Protein AF-0000000074359194 (afdb_homodimer)

Foldseek 3Di:
DLDADLDDDDDDPVVPDDCPVPPCPDPPPPPDFDKDKDKDKDWDPDDPDPFKTKIKMKIFIGGPVRHTPDIDIDIDMCGNVNVVLVVVVVVVVVVVVVCVVVVHDDDDDDDDDDVNVVVVSRVDRDD/DPDADLDDDDDDPPVVDDCPVPPCPDPSPPPDFDKDKDKDKDWDPDDPDPFKTKIKMKIFIGGPVRHTPDIDIDIDMCGNVNVVLVVVVVVVVVVVVVCVVVVHDDDDDDDDDDVNVVVVVRVDRDD

Structure (mmCIF, N/CA/C/O backbone):
data_AF-0000000074359194-model_v1
#
loop_
_entity.id
_entity.type
_entity.pdbx_description
1 polymer 'IBR domain-containing protein'
#
loop_
_atom_site.group_PDB
_atom_site.id
_atom_site.type_symbol
_atom_site.label_atom_id
_atom_site.label_alt_id
_atom_site.label_comp_id
_atom_site.label_asym_id
_atom_site.label_entity_id
_atom_site.label_seq_id
_atom_site.pdbx_PDB_ins_code
_atom_site.Cartn_x
_atom_site.Cartn_y
_atom_site.Cartn_z
_atom_site.occupancy
_atom_site.B_iso_or_equiv
_atom_site.auth_seq_id
_atom_site.auth_comp_id
_atom_site.auth_asym_id
_atom_site.auth_atom_id
_atom_site.pdbx_PDB_model_num
ATOM 1 N N . MET A 1 1 ? 12.188 5.156 16.875 1 32.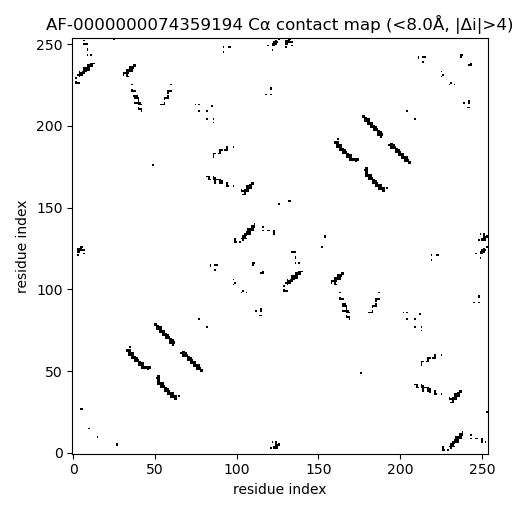59 1 MET A N 1
ATOM 2 C CA . MET A 1 1 ? 11.695 6.496 16.562 1 32.59 1 MET A CA 1
ATOM 3 C C . MET A 1 1 ? 11.18 6.566 15.133 1 32.59 1 MET A C 1
ATOM 5 O O . MET A 1 1 ? 11.938 6.387 14.18 1 32.59 1 MET A O 1
ATOM 9 N N . GLY A 1 2 ? 10.102 5.992 14.789 1 42.75 2 GLY A N 1
ATOM 10 C CA . GLY A 1 2 ? 9.508 5.805 13.477 1 42.75 2 GLY A CA 1
ATOM 11 C C . GLY A 1 2 ? 9.367 7.094 12.695 1 42.75 2 GLY A C 1
ATOM 12 O O . GLY A 1 2 ? 8.703 8.031 13.148 1 42.75 2 GLY A O 1
ATOM 13 N N . ILE A 1 3 ? 10.469 7.621 12.172 1 49.81 3 ILE A N 1
ATOM 14 C CA . ILE A 1 3 ? 10.609 8.898 11.484 1 49.81 3 ILE A CA 1
ATOM 15 C C . ILE A 1 3 ? 9.445 9.094 10.508 1 49.81 3 ILE A C 1
ATOM 17 O O . ILE A 1 3 ? 9.18 8.234 9.672 1 49.81 3 ILE A O 1
ATOM 21 N N . THR A 1 4 ? 8.453 9.906 10.883 1 64.12 4 THR A N 1
ATOM 22 C CA . THR A 1 4 ? 7.273 10.328 10.125 1 64.12 4 THR A CA 1
ATOM 23 C C . THR A 1 4 ? 7.625 11.445 9.148 1 64.12 4 THR A C 1
ATOM 25 O O . THR A 1 4 ? 8.555 12.219 9.398 1 64.12 4 THR A O 1
ATOM 28 N N . PHE A 1 5 ? 7.371 11.273 7.957 1 71.38 5 PHE A N 1
ATOM 29 C CA . PHE A 1 5 ? 7.48 12.32 6.949 1 71.38 5 PHE A CA 1
ATOM 30 C C . PHE A 1 5 ? 6.66 13.547 7.348 1 71.38 5 PHE A C 1
ATOM 32 O O . PHE A 1 5 ? 5.57 13.414 7.91 1 71.38 5 PHE A O 1
ATOM 39 N N . SER A 1 6 ? 7.242 14.711 7.312 1 71.5 6 SER A N 1
ATOM 40 C CA . SER A 1 6 ? 6.449 15.922 7.473 1 71.5 6 SER A CA 1
ATOM 41 C C . SER A 1 6 ? 5.5 16.125 6.297 1 71.5 6 SER A C 1
ATOM 43 O O . SER A 1 6 ? 4.441 16.734 6.441 1 71.5 6 SER A O 1
ATOM 45 N N . CYS A 1 7 ? 6.004 15.641 5.129 1 72.25 7 CYS A N 1
ATOM 46 C CA . CYS A 1 7 ? 5.133 15.758 3.965 1 72.25 7 CYS A CA 1
ATOM 47 C C . CYS A 1 7 ? 5.438 14.664 2.945 1 72.25 7 CYS A C 1
ATOM 49 O O . CYS A 1 7 ? 6.602 14.367 2.678 1 72.25 7 CYS A O 1
ATOM 51 N N . LEU A 1 8 ? 4.418 14.023 2.502 1 77.44 8 LEU A N 1
ATOM 52 C CA . LEU A 1 8 ? 4.492 13.047 1.419 1 77.44 8 LEU A CA 1
ATOM 53 C C . LEU A 1 8 ? 3.574 13.445 0.268 1 77.44 8 LEU A C 1
ATOM 55 O O . LEU A 1 8 ? 2.363 13.586 0.454 1 77.44 8 LEU A O 1
ATOM 59 N N . THR A 1 9 ? 4.195 13.734 -0.846 1 77.56 9 THR A N 1
ATOM 60 C CA . THR A 1 9 ? 3.408 14.086 -2.023 1 77.56 9 THR A CA 1
ATOM 61 C C . THR A 1 9 ? 3.514 13 -3.088 1 77.56 9 THR A C 1
ATOM 63 O O . THR A 1 9 ? 4.617 12.625 -3.494 1 77.56 9 THR A O 1
ATOM 66 N N . LEU A 1 10 ? 2.414 12.406 -3.521 1 83.12 10 LEU A N 1
ATOM 67 C CA . LEU A 1 10 ? 2.371 11.422 -4.602 1 83.12 10 LEU A CA 1
ATOM 68 C C . LEU A 1 10 ? 2.146 12.109 -5.945 1 83.12 10 LEU A C 1
ATOM 70 O O . LEU A 1 10 ? 1.136 12.789 -6.141 1 83.12 10 LEU A O 1
ATOM 74 N N . VAL A 1 11 ? 3.084 11.914 -6.875 1 80.5 11 VAL A N 1
ATOM 75 C CA . VAL A 1 11 ? 3.018 12.531 -8.195 1 80.5 11 VAL A CA 1
ATOM 76 C C . VAL A 1 11 ? 2.926 11.453 -9.273 1 80.5 11 VAL A C 1
ATOM 78 O O . VAL A 1 11 ? 3.707 10.5 -9.273 1 80.5 11 VAL A O 1
ATOM 81 N N . LYS A 1 12 ? 1.873 11.461 -10.117 1 79.88 12 LYS A N 1
ATOM 82 C CA . LYS A 1 12 ? 1.799 10.539 -11.25 1 79.88 12 LYS A CA 1
ATOM 83 C C . LYS A 1 12 ? 2.82 10.906 -12.32 1 79.88 12 LYS A C 1
ATOM 85 O O . LYS A 1 12 ? 2.895 12.062 -12.742 1 79.88 12 LYS A O 1
ATOM 90 N N . PHE A 1 13 ? 3.799 10.016 -12.688 1 69.88 13 PHE A N 1
ATOM 91 C CA . PHE A 1 13 ? 4.914 10.289 -13.586 1 69.88 13 PHE A CA 1
ATOM 92 C C . PHE A 1 13 ? 4.41 10.625 -14.992 1 69.88 13 PHE A C 1
ATOM 94 O O . PHE A 1 13 ? 5.051 11.391 -15.711 1 69.88 13 PHE A O 1
ATOM 101 N N . ASP A 1 14 ? 3.596 9.969 -15.727 1 58.34 14 ASP A N 1
ATOM 102 C CA . ASP A 1 14 ? 3.25 10.492 -17.047 1 58.34 14 ASP A CA 1
ATOM 103 C C . ASP A 1 14 ? 3.141 12.016 -17.031 1 58.34 14 ASP A C 1
ATOM 105 O O . ASP A 1 14 ? 3.404 12.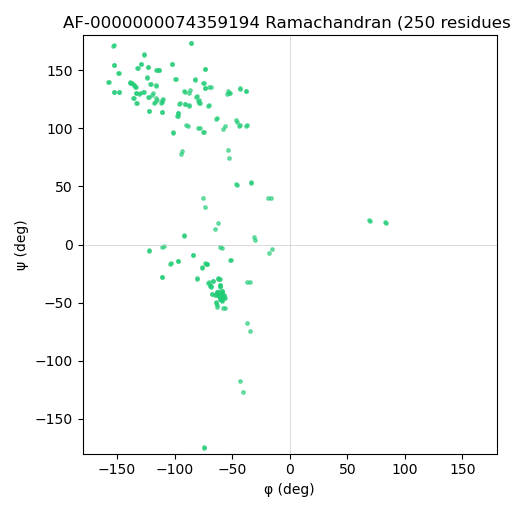68 -18.031 1 58.34 14 ASP A O 1
ATOM 109 N N . LYS A 1 15 ? 2.062 12.43 -16.281 1 44.25 15 LYS A N 1
ATOM 110 C CA . LYS A 1 15 ? 1.764 13.859 -16.344 1 44.25 15 LYS A CA 1
ATOM 111 C C . LYS A 1 15 ? 2.896 14.688 -15.742 1 44.25 15 LYS A C 1
ATOM 113 O O . LYS A 1 15 ? 2.748 15.258 -14.656 1 44.25 15 LYS A O 1
ATOM 118 N N . ILE A 1 16 ? 4.02 14.242 -15.484 1 40.56 16 ILE A N 1
ATOM 119 C CA . ILE A 1 16 ? 5.047 15.25 -15.258 1 40.56 16 ILE A CA 1
ATOM 120 C C . ILE A 1 16 ? 4.832 16.438 -16.203 1 40.56 16 ILE A C 1
ATOM 122 O O . ILE A 1 16 ? 5.609 17.391 -16.188 1 40.56 16 ILE A O 1
ATOM 126 N N . GLU A 1 17 ? 4.316 16.109 -17.375 1 39.06 17 GLU A N 1
ATOM 127 C CA . GLU A 1 17 ? 4.254 17.391 -18.094 1 39.06 17 GLU A CA 1
ATOM 128 C C . GLU A 1 17 ? 3.736 18.5 -17.172 1 39.06 17 GLU A C 1
ATOM 130 O O . GLU A 1 17 ? 4.375 19.547 -17.031 1 39.06 17 GLU A O 1
ATOM 135 N N . ARG A 1 18 ? 2.482 19.125 -17.562 1 34.38 18 ARG A N 1
ATOM 136 C CA . ARG A 1 18 ? 2.01 20.484 -17.281 1 34.38 18 ARG A CA 1
ATOM 137 C C . ARG A 1 18 ? 1.645 20.641 -15.805 1 34.38 18 ARG A C 1
ATOM 139 O O . ARG A 1 18 ? 1.236 21.719 -15.375 1 34.38 18 ARG A O 1
ATOM 146 N N . GLU A 1 19 ? 1.135 19.531 -15.227 1 36.44 19 GLU A N 1
ATOM 147 C CA . GLU A 1 19 ? 0.475 20.016 -14.016 1 36.44 19 GLU A CA 1
ATOM 148 C C . GLU A 1 19 ? 1.494 20.406 -12.945 1 36.44 19 GLU A C 1
ATOM 150 O O . GLU A 1 19 ? 1.921 19.547 -12.156 1 36.44 19 GLU A O 1
ATOM 155 N N . ASN A 1 20 ? 2.602 20.859 -13.203 1 35.44 20 ASN A N 1
ATOM 156 C CA . ASN A 1 20 ? 3.186 21.859 -12.312 1 35.44 20 ASN A CA 1
ATOM 157 C C . ASN A 1 20 ? 2.125 22.5 -11.422 1 35.44 20 ASN A C 1
ATOM 159 O O . ASN A 1 20 ? 2.172 23.719 -11.18 1 35.44 20 ASN A O 1
ATOM 163 N N . LYS A 1 21 ? 0.79 22.203 -11.641 1 35.38 21 LYS A N 1
ATOM 164 C CA . LYS A 1 21 ? -0.01 23 -10.719 1 35.38 21 LYS A CA 1
ATOM 165 C C . LYS A 1 21 ? 0.409 22.766 -9.273 1 35.38 21 LYS A C 1
ATOM 167 O O . LYS A 1 21 ? 0.459 21.625 -8.82 1 35.38 21 LYS A O 1
ATOM 172 N N . ARG A 1 22 ? 1.151 23.641 -8.672 1 33.09 22 ARG A N 1
ATOM 173 C CA . ARG A 1 22 ? 1.316 24.016 -7.27 1 33.09 22 ARG A CA 1
ATOM 174 C C . ARG A 1 22 ? 0.136 23.547 -6.43 1 33.09 22 ARG A C 1
ATOM 176 O O . ARG A 1 22 ? -0.885 24.219 -6.34 1 33.09 22 ARG A O 1
ATOM 183 N N . ARG A 1 23 ? -0.358 22.281 -6.738 1 34.88 23 ARG A N 1
ATOM 184 C CA . ARG A 1 23 ? -1.375 22.156 -5.699 1 34.88 23 ARG A CA 1
ATOM 185 C C . ARG A 1 23 ? -0.837 22.641 -4.352 1 34.88 23 ARG A C 1
ATOM 187 O O . ARG A 1 23 ? 0.365 22.547 -4.094 1 34.88 23 ARG A O 1
ATOM 194 N N . HIS A 1 24 ? -1.668 23.391 -3.773 1 29.28 24 HIS A N 1
ATOM 195 C CA . HIS A 1 24 ? -1.51 24.094 -2.508 1 29.28 24 HIS A CA 1
ATOM 196 C C . HIS A 1 24 ? -0.927 23.188 -1.434 1 29.28 24 HIS A C 1
ATOM 198 O O . HIS A 1 24 ? -1.625 22.312 -0.906 1 29.28 24 HIS A O 1
ATOM 204 N N . ILE A 1 25 ? 0.241 22.5 -1.784 1 35.94 25 ILE A N 1
ATOM 205 C CA . ILE A 1 25 ? 0.906 21.953 -0.611 1 35.94 25 ILE A CA 1
ATOM 206 C C . ILE A 1 25 ? 0.785 22.922 0.56 1 35.94 25 ILE A C 1
ATOM 208 O O . ILE A 1 25 ? 1.104 24.109 0.428 1 35.94 25 ILE A O 1
ATOM 212 N N . GLN A 1 26 ? -0.024 22.641 1.4 1 36.56 26 GLN A N 1
ATOM 213 C CA . GLN A 1 26 ? -0.059 23.5 2.572 1 36.56 26 GLN A CA 1
ATOM 214 C C . GLN A 1 26 ? 1.347 23.938 2.98 1 36.56 26 GLN A C 1
ATOM 216 O O . GLN A 1 26 ? 2.314 23.203 2.758 1 36.56 26 GLN A O 1
ATOM 221 N N . LYS A 1 27 ? 1.523 25.203 3.223 1 40.03 27 LYS A N 1
ATOM 222 C CA . LYS A 1 27 ? 2.678 25.906 3.775 1 40.03 27 LYS A CA 1
ATOM 223 C C . LYS A 1 27 ? 3.408 25.031 4.801 1 40.03 27 LYS A C 1
ATOM 225 O O . LYS A 1 27 ? 2.977 24.938 5.949 1 40.03 27 LYS A O 1
ATOM 230 N N . VAL A 1 28 ? 3.773 23.734 4.312 1 46.31 28 VAL A N 1
ATOM 231 C CA . VAL A 1 28 ? 4.664 23.109 5.285 1 46.31 28 VAL A CA 1
ATOM 232 C C . VAL A 1 28 ? 5.84 24.031 5.586 1 46.31 28 VAL A C 1
ATOM 234 O O . VAL A 1 28 ? 6.254 24.812 4.73 1 46.31 28 VAL A O 1
ATOM 237 N N . PRO A 1 29 ? 6.137 24.234 6.719 1 48.97 29 PRO A N 1
ATOM 238 C CA . PRO A 1 29 ? 7.289 25.094 7 1 48.97 29 PRO A CA 1
ATOM 239 C C . PRO A 1 29 ? 8.508 24.734 6.156 1 48.97 29 PRO A C 1
ATOM 241 O O . PRO A 1 29 ? 8.727 23.562 5.844 1 48.97 29 PRO A O 1
ATOM 244 N N . GLU A 1 30 ? 8.914 25.547 5.121 1 55.88 30 GLU A N 1
ATOM 245 C CA . GLU A 1 30 ? 9.992 25.672 4.141 1 55.88 30 GLU A CA 1
ATOM 246 C C . GLU A 1 30 ? 11.305 25.109 4.691 1 55.88 30 GLU A C 1
ATOM 248 O O . GLU A 1 30 ? 12.312 25.094 3.994 1 55.88 30 GLU A O 1
ATOM 253 N N . GLU A 1 31 ? 11.188 24.531 5.934 1 66 31 GLU A N 1
ATOM 254 C CA . GLU A 1 31 ? 12.547 24.391 6.438 1 66 31 GLU A CA 1
ATOM 255 C C . GLU A 1 31 ? 13.258 23.219 5.766 1 66 31 GLU A C 1
ATOM 257 O O . GLU A 1 31 ? 14.484 23.219 5.641 1 66 31 GLU A O 1
ATOM 262 N N . TYR A 1 32 ? 12.555 22.219 5.141 1 77.31 32 TYR A N 1
ATOM 263 C CA . TYR A 1 32 ? 13.281 21.109 4.539 1 77.31 32 TYR A CA 1
ATOM 264 C C . TYR A 1 32 ? 13.008 21.016 3.043 1 77.31 32 TYR A C 1
ATOM 266 O O . TYR A 1 32 ? 11.859 21.172 2.607 1 77.31 32 TYR A O 1
ATOM 274 N N . GLU A 1 33 ? 14.07 20.953 2.309 1 86.06 33 GLU A N 1
ATOM 275 C CA . GLU A 1 33 ? 13.922 20.734 0.872 1 86.06 33 GLU A CA 1
ATOM 276 C C . GLU A 1 33 ? 13.406 19.328 0.565 1 86.06 33 GLU A C 1
ATOM 278 O O . GLU A 1 33 ? 13.836 18.359 1.195 1 86.06 33 GLU A O 1
ATOM 283 N N . PRO A 1 34 ? 12.445 19.219 -0.338 1 89.94 34 PRO A N 1
ATOM 284 C CA . PRO A 1 34 ? 11.922 17.891 -0.681 1 89.94 34 PRO A CA 1
ATOM 285 C C . PRO A 1 34 ? 12.891 17.078 -1.535 1 89.94 34 PRO A C 1
ATOM 287 O O . PRO A 1 34 ? 13.742 17.641 -2.223 1 89.94 34 PRO A O 1
ATOM 290 N N . PHE A 1 35 ? 12.805 15.797 -1.382 1 93.62 35 PHE A N 1
ATOM 291 C CA . PHE A 1 35 ? 13.516 14.875 -2.252 1 93.62 35 PHE A CA 1
ATOM 292 C C . PHE A 1 35 ? 12.531 14.062 -3.098 1 93.62 35 PHE A C 1
ATOM 294 O O . PHE A 1 35 ? 11.398 13.82 -2.678 1 93.62 35 PHE A O 1
ATOM 301 N N . LYS A 1 36 ? 13.023 13.719 -4.246 1 93.38 36 LYS A N 1
ATOM 302 C CA . LYS A 1 36 ? 12.266 12.852 -5.148 1 93.38 36 LYS A CA 1
ATOM 303 C C . LYS A 1 36 ? 12.602 11.383 -4.918 1 93.38 36 LYS A C 1
ATOM 305 O O . LYS A 1 36 ? 13.773 11.023 -4.773 1 93.38 36 LYS A O 1
ATOM 310 N N . VAL A 1 37 ? 11.617 10.594 -4.805 1 94.56 37 VAL A N 1
ATOM 311 C CA . VAL A 1 37 ? 11.797 9.148 -4.711 1 94.56 37 VAL A CA 1
ATOM 312 C C . VAL A 1 37 ? 11.273 8.477 -5.98 1 94.56 37 VAL A C 1
ATOM 314 O O . VAL A 1 37 ? 10.078 8.539 -6.273 1 94.56 37 VAL A O 1
ATOM 317 N N . TYR A 1 38 ? 12.18 7.863 -6.758 1 95.88 38 TYR A N 1
ATOM 318 C CA . TYR A 1 38 ? 11.852 7.02 -7.902 1 95.88 38 TYR A CA 1
ATOM 319 C C . TYR A 1 38 ? 11.914 5.543 -7.527 1 95.88 38 TYR A C 1
ATOM 321 O O . TYR A 1 38 ? 12.789 5.125 -6.77 1 95.88 38 TYR A O 1
ATOM 329 N N . PHE A 1 39 ? 10.984 4.773 -8.078 1 96 39 PHE A N 1
ATOM 330 C CA . PHE A 1 39 ? 10.961 3.348 -7.773 1 96 39 PHE A CA 1
ATOM 331 C C . PHE A 1 39 ? 10.43 2.547 -8.961 1 96 39 PHE A C 1
ATOM 333 O O . PHE A 1 39 ? 9.672 3.068 -9.773 1 96 39 PHE A O 1
ATOM 340 N N . LYS A 1 40 ? 10.961 1.393 -9.062 1 96.31 40 LYS A N 1
ATOM 341 C CA . LYS A 1 40 ? 10.484 0.466 -10.086 1 96.31 40 LYS A CA 1
ATOM 342 C C . LYS A 1 40 ? 10.602 -0.981 -9.617 1 96.31 40 LYS A C 1
ATOM 344 O O . LYS A 1 40 ? 11.609 -1.363 -9.008 1 96.31 40 LYS A O 1
ATOM 349 N N . GLY A 1 41 ? 9.586 -1.724 -9.766 1 96.12 41 GLY A N 1
ATOM 350 C CA . GLY A 1 41 ? 9.562 -3.162 -9.562 1 96.12 41 GLY A CA 1
ATOM 351 C C . GLY A 1 41 ? 9.164 -3.939 -10.797 1 96.12 41 GLY A C 1
ATOM 352 O O . GLY A 1 41 ? 8.25 -3.541 -11.516 1 96.12 41 GLY A O 1
ATOM 353 N N . LEU A 1 42 ? 9.836 -5.031 -11.07 1 93.88 42 LEU A N 1
ATOM 354 C CA . LEU A 1 42 ? 9.547 -5.852 -12.242 1 93.88 42 LEU A CA 1
ATOM 355 C C . LEU A 1 42 ? 9.523 -7.332 -11.875 1 93.88 42 LEU A C 1
ATOM 357 O O . LEU A 1 42 ? 10.445 -7.824 -11.219 1 93.88 42 LEU A O 1
ATOM 361 N N . LEU A 1 43 ? 8.469 -7.965 -12.203 1 90.62 43 LEU A N 1
ATOM 362 C CA . LEU A 1 43 ? 8.359 -9.406 -12.039 1 90.62 43 LEU A CA 1
ATOM 363 C C . LEU A 1 43 ? 9.188 -10.141 -13.094 1 90.62 43 LEU A C 1
ATOM 365 O O . LEU A 1 43 ? 9.211 -9.742 -14.258 1 90.62 43 LEU A O 1
ATOM 369 N N . THR A 1 44 ? 9.906 -11.125 -12.594 1 83.88 44 THR A N 1
ATOM 370 C CA . THR A 1 44 ? 10.641 -11.938 -13.562 1 83.88 44 THR A CA 1
A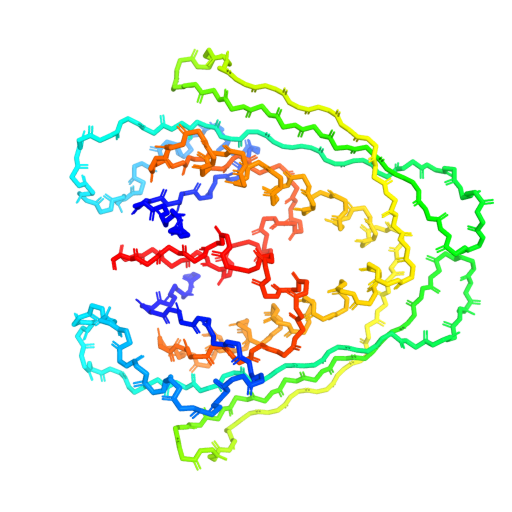TOM 371 C C . THR A 1 44 ? 9.766 -13.062 -14.102 1 83.88 44 THR A C 1
ATOM 373 O O . THR A 1 44 ? 8.789 -13.461 -13.453 1 83.88 44 THR A O 1
ATOM 376 N N . ASN A 1 45 ? 9.664 -13.344 -15.344 1 68.38 45 ASN A N 1
ATOM 377 C CA . ASN A 1 45 ? 8.891 -14.414 -15.969 1 68.38 45 ASN A CA 1
ATOM 378 C C . ASN A 1 45 ? 9.352 -15.781 -15.492 1 68.38 45 ASN A C 1
ATOM 380 O O . ASN A 1 45 ? 8.781 -16.812 -15.883 1 68.38 45 ASN A O 1
ATOM 384 N N . ASP A 1 46 ? 10.336 -15.805 -14.688 1 60.75 46 ASP A N 1
ATOM 385 C CA . ASP A 1 46 ? 10.82 -17.141 -14.32 1 60.75 46 ASP A CA 1
ATOM 386 C C . ASP A 1 46 ? 10.094 -17.656 -13.086 1 60.75 46 ASP A C 1
ATOM 388 O O . ASP A 1 46 ? 9.945 -16.938 -12.094 1 60.75 46 ASP A O 1
ATOM 392 N N . HIS A 1 47 ? 9.141 -18.562 -13.273 1 58.34 47 HIS A N 1
ATOM 393 C CA . HIS A 1 47 ? 8.594 -19.312 -12.141 1 58.34 47 HIS A CA 1
ATOM 394 C C . HIS A 1 47 ? 9.562 -20.391 -11.664 1 58.34 47 HIS A C 1
ATOM 396 O O . HIS A 1 47 ? 10.047 -21.188 -12.469 1 58.34 47 HIS A O 1
ATOM 402 N N . GLU A 1 48 ? 10.297 -20.062 -10.656 1 56.16 48 GLU A N 1
ATOM 403 C CA . GLU A 1 48 ? 11.156 -21.141 -10.195 1 56.16 48 GLU A CA 1
ATOM 404 C C . GLU A 1 48 ? 10.328 -22.375 -9.812 1 56.16 48 GLU A C 1
ATOM 406 O O . GLU A 1 48 ? 10.68 -23.5 -10.172 1 56.16 48 GLU A O 1
ATOM 411 N N . THR A 1 49 ? 9.375 -22.125 -8.93 1 58.53 49 THR A N 1
ATOM 412 C CA . THR A 1 49 ? 8.391 -23.141 -8.562 1 58.53 49 THR A CA 1
ATOM 413 C C . THR A 1 49 ? 6.973 -22.609 -8.734 1 58.53 49 THR A C 1
ATOM 415 O O . THR A 1 49 ? 6.773 -21.406 -8.977 1 58.53 49 THR A O 1
ATOM 418 N N . VAL A 1 50 ? 6.129 -23.469 -8.766 1 57.16 50 VAL A N 1
ATOM 419 C CA . VAL A 1 50 ? 4.707 -23.172 -8.906 1 57.16 50 VAL A CA 1
ATOM 420 C C . VAL A 1 50 ? 4.297 -22.125 -7.859 1 57.16 50 VAL A C 1
ATOM 422 O O . VAL A 1 50 ? 3.379 -21.344 -8.086 1 57.16 50 VAL A O 1
ATOM 425 N N . GLU A 1 51 ? 5.211 -21.906 -6.875 1 67.88 51 GLU A N 1
ATOM 426 C CA . GLU A 1 51 ? 4.699 -21.172 -5.723 1 67.88 51 GLU A CA 1
ATOM 427 C C . GLU A 1 51 ? 5.504 -19.906 -5.48 1 67.88 51 GLU A C 1
ATOM 429 O O . GLU A 1 51 ? 5.168 -19.109 -4.602 1 67.88 51 GLU A O 1
ATOM 434 N N . THR A 1 52 ? 6.531 -19.875 -6.332 1 74.75 52 THR A N 1
ATOM 435 C CA . THR A 1 52 ? 7.371 -18.719 -6.031 1 74.75 52 THR A CA 1
ATOM 436 C C . THR A 1 52 ? 7.73 -17.969 -7.309 1 74.75 52 THR A C 1
ATOM 438 O O . THR A 1 52 ? 8.156 -18.578 -8.297 1 74.75 52 THR A O 1
ATOM 441 N N . SER A 1 53 ? 7.398 -16.734 -7.379 1 83.38 53 SER A N 1
ATOM 442 C CA . SER A 1 53 ? 7.844 -15.859 -8.453 1 83.38 53 SER A CA 1
ATOM 443 C C . SER A 1 53 ? 8.977 -14.945 -7.992 1 83.38 53 SER A C 1
ATOM 445 O O . SER A 1 53 ? 9.172 -14.758 -6.789 1 83.38 53 SER A O 1
ATOM 447 N N . PHE A 1 54 ? 9.75 -14.523 -8.969 1 89.12 54 PHE A N 1
ATOM 448 C CA . PHE A 1 54 ? 10.891 -13.664 -8.688 1 89.12 54 PHE A CA 1
ATOM 449 C C . PHE A 1 54 ? 10.711 -12.297 -9.336 1 89.12 54 PHE A C 1
ATOM 451 O O . PHE A 1 54 ? 9.992 -12.164 -10.328 1 89.12 54 PHE A O 1
ATOM 458 N N . GLY A 1 55 ? 11.336 -11.328 -8.625 1 93.69 55 GLY A N 1
ATOM 459 C CA . GLY A 1 55 ? 11.344 -9.992 -9.203 1 93.69 55 GLY A CA 1
ATOM 460 C C . GLY A 1 55 ? 12.531 -9.156 -8.766 1 93.69 55 GLY A C 1
ATOM 461 O O . GLY A 1 55 ? 13.375 -9.625 -8 1 93.69 55 GLY A O 1
ATOM 462 N N . GLY A 1 56 ? 12.633 -8.078 -9.391 1 95.31 56 GLY A N 1
ATOM 463 C CA . GLY A 1 56 ? 13.625 -7.078 -9.016 1 95.31 56 GLY A CA 1
ATOM 464 C C . GLY A 1 56 ? 13.023 -5.719 -8.719 1 95.31 56 GLY A C 1
ATOM 465 O O . GLY A 1 56 ? 12.031 -5.324 -9.344 1 95.31 56 GLY A O 1
ATOM 466 N N . ILE A 1 57 ? 13.641 -5.074 -7.723 1 97.06 57 ILE A N 1
ATOM 467 C CA . ILE A 1 57 ? 13.203 -3.715 -7.434 1 97.06 57 ILE A CA 1
ATOM 468 C C . ILE A 1 57 ? 14.391 -2.758 -7.535 1 97.06 57 ILE A C 1
ATOM 470 O O . ILE A 1 57 ? 15.531 -3.15 -7.289 1 97.06 57 ILE A O 1
ATOM 474 N N . GLY A 1 58 ? 14.086 -1.535 -7.855 1 97.62 58 GLY A N 1
ATOM 475 C CA . GLY A 1 58 ? 15.023 -0.426 -7.898 1 97.62 58 GLY A CA 1
ATOM 476 C C . GLY A 1 58 ? 14.461 0.858 -7.32 1 97.62 58 GLY A C 1
ATOM 477 O O . GLY A 1 58 ? 13.281 1.165 -7.512 1 97.62 58 GLY A O 1
ATOM 478 N N . VAL A 1 59 ? 15.266 1.582 -6.582 1 97.38 59 VAL A N 1
ATOM 479 C CA . VAL A 1 59 ? 14.883 2.855 -5.977 1 97.38 59 VAL A CA 1
ATOM 480 C C . VAL A 1 59 ? 16 3.877 -6.18 1 97.38 59 VAL A C 1
ATOM 482 O O . VAL A 1 59 ? 17.188 3.545 -6.066 1 97.38 59 VAL A O 1
ATOM 485 N N . ALA A 1 60 ? 15.633 5.02 -6.504 1 97.88 60 ALA A N 1
ATOM 486 C CA . ALA A 1 60 ? 16.547 6.164 -6.547 1 97.88 60 ALA A CA 1
ATOM 487 C C . ALA A 1 60 ? 15.961 7.355 -5.793 1 97.88 60 ALA A C 1
ATOM 489 O O . ALA A 1 60 ? 14.789 7.711 -5.988 1 97.88 60 ALA A O 1
ATOM 490 N N . ILE A 1 61 ? 16.703 7.922 -4.957 1 97.12 61 ILE A N 1
ATOM 491 C CA . ILE A 1 61 ? 16.328 9.141 -4.246 1 97.12 61 ILE A CA 1
ATOM 492 C C . ILE A 1 61 ? 17.188 10.305 -4.738 1 97.12 61 ILE A C 1
ATOM 494 O O . ILE A 1 61 ? 18.422 10.242 -4.676 1 97.12 61 ILE A O 1
ATOM 498 N N . CYS A 1 62 ? 16.516 11.32 -5.172 1 96.44 62 CYS A N 1
ATOM 499 C CA . CYS A 1 62 ? 17.203 12.445 -5.793 1 96.44 62 CYS A CA 1
ATOM 500 C C . CYS A 1 62 ? 16.719 13.766 -5.219 1 96.44 62 CYS A C 1
ATOM 502 O O . CYS A 1 62 ? 15.602 13.859 -4.711 1 96.44 62 CYS A O 1
ATOM 504 N N . ASP A 1 63 ? 17.609 14.734 -5.262 1 94.12 63 ASP A N 1
ATOM 505 C CA . ASP A 1 63 ? 17.156 16.078 -4.91 1 94.12 63 ASP A CA 1
ATOM 506 C C . ASP A 1 63 ? 16.312 16.672 -6.031 1 94.12 63 ASP A C 1
ATOM 508 O O . ASP A 1 63 ? 16.016 16 -7.02 1 94.12 63 ASP A O 1
ATOM 512 N N . MET A 1 64 ? 15.945 17.875 -5.871 1 90.06 64 MET A N 1
ATOM 513 C CA . MET A 1 64 ? 15.008 18.5 -6.809 1 90.06 64 MET A CA 1
ATOM 514 C C . MET A 1 64 ? 15.695 18.797 -8.133 1 90.06 64 MET A C 1
ATOM 516 O O . MET A 1 64 ? 15.023 19.047 -9.141 1 90.06 64 MET A O 1
ATOM 520 N N . ASP A 1 65 ? 17.016 18.797 -8.156 1 92 65 ASP A N 1
ATOM 521 C CA . ASP A 1 65 ? 17.781 19 -9.383 1 92 65 ASP A CA 1
ATOM 522 C C . ASP A 1 65 ? 18.109 17.656 -10.047 1 92 65 ASP A C 1
ATOM 524 O O . ASP A 1 65 ? 18.906 17.609 -10.984 1 92 65 ASP A O 1
ATOM 528 N N . ASP A 1 66 ? 17.516 16.578 -9.516 1 91.38 66 ASP A N 1
ATOM 529 C CA . ASP A 1 66 ? 17.609 15.219 -10.039 1 91.38 66 ASP A CA 1
ATOM 530 C C . ASP A 1 66 ? 19.016 14.648 -9.859 1 91.38 66 ASP A C 1
ATOM 532 O O . ASP A 1 66 ? 19.469 13.812 -10.648 1 91.38 66 ASP A O 1
ATOM 536 N N . HIS A 1 67 ? 19.75 15.297 -8.875 1 94.69 67 HIS A N 1
ATOM 537 C CA . HIS A 1 67 ? 20.969 14.609 -8.43 1 94.69 67 HIS A CA 1
ATOM 538 C C . HIS A 1 67 ? 20.625 13.484 -7.457 1 94.69 67 HIS A C 1
ATOM 540 O O . HIS A 1 67 ? 20.078 13.734 -6.379 1 94.69 67 HIS A O 1
ATOM 546 N N . CYS A 1 68 ? 21.031 12.273 -7.82 1 95.25 68 CYS A N 1
ATOM 547 C CA . CYS A 1 68 ? 20.703 11.102 -7.016 1 95.25 68 CYS A CA 1
ATOM 548 C C . CYS A 1 68 ? 21.641 10.977 -5.824 1 95.25 68 CYS A C 1
ATOM 550 O O . CYS A 1 68 ? 22.859 11.008 -5.988 1 95.25 68 CYS A O 1
ATOM 552 N N . VAL A 1 69 ? 21.094 10.844 -4.66 1 95.81 69 VAL A N 1
ATOM 553 C CA . VAL A 1 69 ? 21.906 10.766 -3.459 1 95.81 69 VAL A CA 1
ATOM 554 C C . VAL A 1 69 ? 21.969 9.32 -2.967 1 95.81 69 VAL A C 1
ATOM 556 O O . VAL A 1 69 ? 22.812 8.969 -2.146 1 95.81 69 VAL A O 1
ATOM 559 N N . PHE A 1 70 ? 21.078 8.477 -3.43 1 97.06 70 PHE A N 1
ATOM 560 C CA . PHE A 1 70 ? 21.031 7.082 -2.998 1 97.06 70 PHE A CA 1
ATOM 561 C C . PHE A 1 70 ? 20.344 6.211 -4.035 1 97.06 70 PHE A C 1
ATOM 563 O O . PHE A 1 70 ? 19.375 6.641 -4.664 1 97.06 70 PHE A O 1
ATOM 570 N N . GLU A 1 71 ? 20.859 5.008 -4.281 1 97.06 71 GLU A N 1
ATOM 571 C CA . GLU A 1 71 ? 20.25 4.016 -5.168 1 97.06 71 GLU A CA 1
ATOM 572 C C . GLU A 1 71 ? 20.328 2.615 -4.57 1 97.06 71 GLU A C 1
ATOM 574 O O . GLU A 1 71 ? 21.344 2.244 -3.98 1 97.06 71 GLU A O 1
ATOM 579 N N . VAL A 1 72 ? 19.281 1.881 -4.703 1 96.25 72 VAL A N 1
ATOM 580 C CA . VAL A 1 72 ? 19.281 0.492 -4.254 1 96.25 72 VAL A CA 1
ATOM 581 C C . VAL A 1 72 ? 18.672 -0.396 -5.336 1 96.25 72 VAL A C 1
ATOM 583 O O . VAL A 1 72 ? 17.703 -0.004 -6.004 1 96.25 72 VAL A O 1
ATOM 586 N N . ARG A 1 73 ? 19.25 -1.509 -5.637 1 96.69 73 ARG A N 1
ATOM 587 C CA . ARG A 1 73 ? 18.719 -2.58 -6.473 1 96.69 73 ARG A CA 1
ATOM 588 C C . ARG A 1 73 ? 18.781 -3.92 -5.746 1 96.69 73 ARG A C 1
ATOM 590 O O . ARG A 1 73 ? 19.797 -4.273 -5.164 1 96.69 73 ARG A O 1
ATOM 597 N N . LYS A 1 74 ? 17.734 -4.602 -5.754 1 95.62 74 LYS A N 1
ATOM 598 C CA . LYS A 1 74 ? 17.75 -5.902 -5.09 1 95.62 74 LYS A CA 1
ATOM 599 C C . LYS A 1 74 ? 16.734 -6.855 -5.723 1 95.62 74 LYS A C 1
ATOM 601 O O . LYS A 1 74 ? 15.773 -6.418 -6.359 1 95.62 74 LYS A O 1
ATOM 606 N N . GLN A 1 75 ? 17.047 -8.148 -5.57 1 94.62 75 GLN A N 1
ATOM 607 C CA . G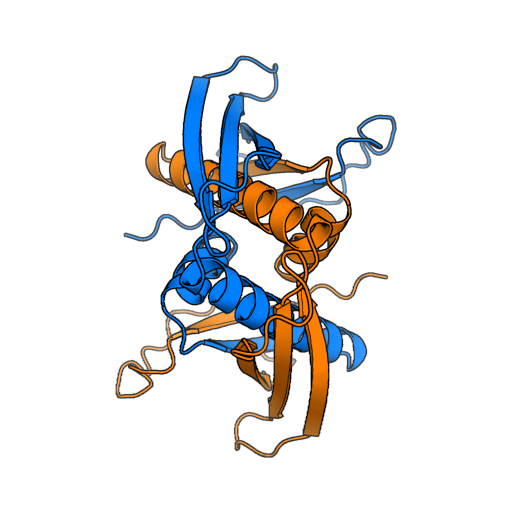LN A 1 75 ? 16.109 -9.195 -5.953 1 94.62 75 GLN A CA 1
ATOM 608 C C . GLN A 1 75 ? 15.07 -9.438 -4.852 1 94.62 75 GLN A C 1
ATOM 610 O O . GLN A 1 75 ? 15.391 -9.328 -3.666 1 94.62 75 GLN A O 1
ATOM 615 N N . VAL A 1 76 ? 13.859 -9.68 -5.34 1 93 76 VAL A N 1
ATOM 616 C CA . VAL A 1 76 ? 12.812 -10.008 -4.375 1 93 76 VAL A CA 1
ATOM 617 C C . VAL A 1 76 ? 12.102 -11.289 -4.797 1 93 76 VAL A C 1
ATOM 619 O O . VAL A 1 76 ? 12.148 -11.68 -5.969 1 93 76 VAL A O 1
ATOM 622 N N . THR A 1 77 ? 11.547 -11.93 -3.834 1 89.75 77 THR A N 1
ATOM 623 C CA . THR A 1 77 ? 10.75 -13.117 -4.078 1 89.75 77 THR A CA 1
ATOM 624 C C . THR A 1 77 ? 9.297 -12.891 -3.674 1 89.75 77 THR A C 1
ATOM 626 O O . THR A 1 77 ? 9.023 -12.266 -2.645 1 89.75 77 THR A O 1
ATOM 629 N N . ILE A 1 78 ? 8.445 -13.344 -4.527 1 87.75 78 ILE A N 1
ATOM 630 C CA . ILE A 1 78 ? 7.023 -13.336 -4.191 1 87.75 78 ILE A CA 1
ATOM 631 C C . ILE A 1 78 ? 6.578 -14.734 -3.773 1 87.75 78 ILE A C 1
ATOM 633 O O . ILE A 1 78 ? 6.309 -15.586 -4.621 1 87.75 78 ILE A O 1
ATOM 637 N N . SER A 1 79 ? 6.566 -14.898 -2.529 1 85 79 SER A N 1
ATOM 638 C CA . SER A 1 79 ? 6.125 -16.172 -1.961 1 85 79 SER A CA 1
ATOM 639 C C . SER A 1 79 ? 4.609 -16.203 -1.783 1 85 79 SER A C 1
ATOM 641 O O . SER A 1 79 ? 3.943 -15.172 -1.934 1 85 79 SER A O 1
ATOM 643 N N . ARG A 1 80 ? 4.168 -17.312 -1.418 1 83.69 80 ARG A N 1
ATOM 644 C CA . ARG A 1 80 ? 2.746 -17.453 -1.123 1 83.69 80 ARG A CA 1
ATOM 645 C C . ARG A 1 80 ? 2.328 -16.531 0.012 1 83.69 80 ARG A C 1
ATOM 647 O O . ARG A 1 80 ? 1.219 -15.992 0.002 1 83.69 80 ARG A O 1
ATOM 654 N N . GLU A 1 81 ? 3.213 -16.359 0.927 1 86.56 81 GLU A N 1
ATOM 655 C CA . GLU A 1 81 ? 2.967 -15.43 2.031 1 86.56 81 GLU A CA 1
ATOM 656 C C . GLU A 1 81 ? 2.803 -14 1.528 1 86.56 81 GLU A C 1
ATOM 658 O O . GLU A 1 81 ? 1.909 -13.281 1.975 1 86.56 81 GLU A O 1
ATOM 663 N N . LYS A 1 82 ? 3.588 -13.625 0.607 1 88.06 82 LYS A N 1
ATOM 664 C CA . LYS A 1 82 ? 3.494 -12.281 0.044 1 88.06 82 LYS A CA 1
ATOM 665 C C . LYS A 1 82 ? 2.217 -12.117 -0.775 1 88.06 82 LYS A C 1
ATOM 667 O O . LYS A 1 82 ? 1.634 -11.031 -0.813 1 88.06 82 LYS A O 1
ATOM 672 N N . GLU A 1 83 ? 1.869 -13.203 -1.416 1 88.06 83 GLU A N 1
ATOM 673 C CA . GLU A 1 83 ? 0.59 -13.156 -2.119 1 88.06 83 GLU A CA 1
ATOM 674 C C . GLU A 1 83 ? -0.563 -12.914 -1.15 1 88.06 83 GLU A C 1
ATOM 676 O O . GLU A 1 83 ? -1.488 -12.156 -1.458 1 88.06 83 GLU A O 1
ATOM 681 N N . GLY A 1 84 ? -0.497 -13.594 -0.02 1 90.19 84 GLY A N 1
ATOM 682 C CA . GLY A 1 84 ? -1.481 -13.352 1.021 1 90.19 84 GLY A CA 1
ATOM 683 C C . GLY A 1 84 ? -1.5 -11.906 1.498 1 90.19 84 GLY A C 1
ATOM 684 O O . GLY A 1 84 ? -2.57 -11.328 1.703 1 90.19 84 GLY A O 1
ATOM 685 N N . ASP A 1 85 ? -0.351 -11.328 1.646 1 90.69 85 ASP A N 1
ATOM 686 C CA . ASP A 1 85 ? -0.238 -9.922 2.025 1 90.69 85 ASP A CA 1
ATOM 687 C C . ASP A 1 85 ? -0.906 -9.023 0.992 1 90.69 85 ASP A C 1
ATOM 689 O O . ASP A 1 85 ? -1.491 -7.992 1.344 1 90.69 85 ASP A O 1
ATOM 693 N N . MET A 1 86 ? -0.749 -9.469 -0.21 1 89.5 86 MET A N 1
ATOM 694 C CA . MET A 1 86 ? -1.373 -8.688 -1.271 1 89.5 86 MET A CA 1
ATOM 695 C C . MET A 1 86 ? -2.891 -8.688 -1.13 1 89.5 86 MET A C 1
ATOM 697 O O . MET A 1 86 ? -3.537 -7.652 -1.288 1 89.5 86 MET A O 1
ATOM 701 N N . VAL A 1 87 ? -3.412 -9.82 -0.856 1 93.19 87 VAL A N 1
ATOM 702 C CA . VAL A 1 87 ? -4.859 -9.914 -0.688 1 93.19 87 VAL A CA 1
ATOM 703 C C . VAL A 1 87 ? -5.301 -9.055 0.494 1 93.19 87 VAL A C 1
ATOM 705 O O . VAL A 1 87 ? -6.312 -8.359 0.417 1 93.19 87 VAL A O 1
ATOM 708 N N . GLU A 1 88 ? -4.551 -9.078 1.554 1 93.75 88 GLU A N 1
ATOM 709 C CA . GLU A 1 88 ? -4.809 -8.227 2.713 1 93.75 88 GLU A CA 1
ATOM 710 C C . GLU A 1 88 ? -4.773 -6.75 2.334 1 93.75 88 GLU A C 1
ATOM 712 O O . GLU A 1 88 ? -5.637 -5.973 2.748 1 93.75 88 GLU A O 1
ATOM 717 N N . LEU A 1 89 ? -3.822 -6.395 1.589 1 91.31 89 LEU A N 1
ATOM 718 C CA . LEU A 1 89 ? -3.701 -5.008 1.151 1 91.31 89 LEU A CA 1
ATOM 719 C C . LEU A 1 89 ? -4.898 -4.598 0.302 1 91.31 89 LEU A C 1
ATOM 721 O O . LEU A 1 89 ? -5.402 -3.48 0.43 1 91.31 89 LEU A O 1
ATOM 725 N N . LEU A 1 90 ? -5.301 -5.488 -0.558 1 91.62 90 LEU A N 1
ATOM 726 C CA . LEU A 1 90 ? -6.48 -5.207 -1.369 1 91.62 90 LEU A CA 1
ATOM 727 C C . LEU A 1 90 ? -7.699 -4.957 -0.488 1 91.62 90 LEU A C 1
ATOM 729 O O . LEU A 1 90 ? -8.508 -4.07 -0.774 1 91.62 90 LEU A O 1
ATOM 733 N N . ALA A 1 91 ? -7.832 -5.703 0.536 1 95 91 ALA A N 1
ATOM 734 C CA . ALA A 1 91 ? -8.922 -5.492 1.483 1 95 91 ALA A CA 1
ATOM 735 C C . ALA A 1 91 ? -8.828 -4.113 2.129 1 95 91 ALA A C 1
ATOM 737 O O . ALA A 1 91 ? -9.844 -3.42 2.273 1 95 91 ALA A O 1
ATOM 738 N N . LEU A 1 92 ? -7.629 -3.744 2.529 1 92.19 92 LEU A N 1
ATOM 739 C CA . LEU A 1 92 ? -7.395 -2.426 3.109 1 92.19 92 LEU A CA 1
ATOM 740 C C . LEU A 1 92 ? -7.789 -1.323 2.133 1 92.19 92 LEU A C 1
ATOM 742 O O . LEU A 1 92 ? -8.508 -0.39 2.5 1 92.19 92 LEU A O 1
ATOM 746 N N . ILE A 1 93 ? -7.355 -1.411 0.917 1 89.94 93 ILE A N 1
ATOM 747 C CA . ILE A 1 93 ? -7.66 -0.43 -0.119 1 89.94 93 ILE A CA 1
ATOM 748 C C . ILE A 1 93 ? -9.172 -0.35 -0.327 1 89.94 93 ILE A C 1
ATOM 750 O O . ILE A 1 93 ? -9.734 0.743 -0.422 1 89.94 93 ILE A O 1
ATOM 754 N N . GLU A 1 94 ? -9.797 -1.491 -0.407 1 91.5 94 GLU A N 1
ATOM 755 C CA . GLU A 1 94 ? -11.25 -1.535 -0.53 1 91.5 94 GLU A CA 1
ATOM 756 C C . GLU A 1 94 ? -11.922 -0.801 0.625 1 91.5 94 GLU A C 1
ATOM 758 O O . GLU A 1 94 ? -12.891 -0.062 0.418 1 91.5 94 GLU A O 1
ATOM 763 N N . GLY A 1 95 ? -11.461 -1.054 1.806 1 93.44 95 GLY A N 1
ATOM 764 C CA . GLY A 1 95 ? -11.992 -0.363 2.971 1 93.44 95 GLY A CA 1
ATOM 765 C C . GLY A 1 95 ? -11.852 1.146 2.883 1 93.44 95 GLY A C 1
ATOM 766 O O . GLY A 1 95 ? -12.805 1.878 3.166 1 93.44 95 GLY A O 1
ATOM 767 N N . LEU A 1 96 ? -10.758 1.61 2.488 1 88.81 96 LEU A N 1
ATOM 768 C CA . LEU A 1 96 ? -10.516 3.045 2.367 1 88.81 96 LEU A CA 1
ATOM 769 C C . LEU A 1 96 ? -11.367 3.646 1.253 1 88.81 96 LEU A C 1
ATOM 771 O O . LEU A 1 96 ? -11.93 4.73 1.418 1 88.81 96 LEU A O 1
ATOM 775 N N . ASN A 1 97 ? -11.422 2.938 0.183 1 88.12 97 ASN A N 1
ATOM 776 C CA . ASN A 1 97 ? -12.273 3.398 -0.908 1 88.12 97 ASN A CA 1
ATOM 777 C C . ASN A 1 97 ? -13.734 3.516 -0.471 1 88.12 97 ASN A C 1
ATOM 779 O O . ASN A 1 97 ? -14.398 4.5 -0.783 1 88.12 97 ASN A O 1
ATOM 783 N N . THR A 1 98 ? -14.133 2.518 0.148 1 91.25 98 THR A N 1
ATOM 784 C CA . THR A 1 98 ? -15.508 2.508 0.638 1 91.25 98 THR A CA 1
ATOM 785 C C . THR A 1 98 ? -15.75 3.67 1.598 1 91.25 98 THR A C 1
ATOM 787 O O . THR A 1 98 ? -16.781 4.348 1.517 1 91.25 98 THR A O 1
ATOM 790 N N . ALA A 1 99 ? -14.859 3.908 2.514 1 91.12 99 ALA A N 1
ATOM 791 C CA . ALA A 1 99 ? -14.969 5.02 3.455 1 91.12 99 ALA A CA 1
ATOM 792 C C . ALA A 1 99 ? -15.078 6.352 2.719 1 91.12 99 ALA A C 1
ATOM 794 O O . ALA A 1 99 ? -15.891 7.203 3.078 1 91.12 99 ALA A O 1
ATOM 795 N N . VAL A 1 100 ? -14.273 6.555 1.716 1 86.56 100 VAL A N 1
ATOM 796 C CA . VAL A 1 100 ? -14.312 7.77 0.906 1 86.56 100 VAL A CA 1
ATOM 797 C C . VAL A 1 100 ? -15.68 7.91 0.247 1 86.56 100 VAL A C 1
ATOM 799 O O . VAL A 1 100 ? -16.266 8.992 0.253 1 86.56 100 VAL A O 1
ATOM 802 N N . GLU A 1 101 ? -16.109 6.785 -0.323 1 87.81 101 GLU A N 1
ATOM 803 C CA . GLU A 1 101 ? -17.391 6.789 -1.011 1 87.81 101 GLU A CA 1
ATOM 804 C C . GLU A 1 101 ? -18.531 7.145 -0.054 1 87.81 101 GLU A C 1
ATOM 806 O O . GLU A 1 101 ? -19.516 7.77 -0.456 1 87.81 101 GLU A O 1
ATOM 811 N N . LEU A 1 102 ? -18.375 6.812 1.185 1 91.56 102 LEU A N 1
ATOM 812 C CA . LEU A 1 102 ? -19.391 7.082 2.199 1 91.56 102 LEU A CA 1
ATOM 813 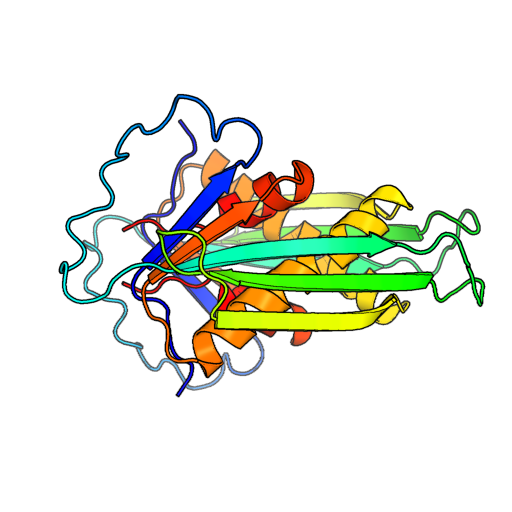C C . LEU A 1 102 ? -19.25 8.5 2.74 1 91.56 102 LEU A C 1
ATOM 815 O O . LEU A 1 102 ? -20.078 8.953 3.529 1 91.56 102 LEU A O 1
ATOM 819 N N . GLY A 1 103 ? -18.203 9.156 2.383 1 87.56 103 GLY A N 1
ATOM 820 C CA . GLY A 1 103 ? -17.984 10.531 2.814 1 87.56 103 GLY A CA 1
ATOM 821 C C . GLY A 1 103 ? -17.375 10.625 4.199 1 87.56 103 GLY A C 1
ATOM 822 O O . GLY A 1 103 ? -17.484 11.664 4.863 1 87.56 103 GLY A O 1
ATOM 823 N N . ILE A 1 104 ? -16.797 9.641 4.676 1 87.75 104 ILE A N 1
ATOM 824 C CA . ILE A 1 104 ? -16.156 9.633 5.988 1 87.75 104 ILE A CA 1
ATOM 825 C C . ILE A 1 104 ? -14.852 10.414 5.93 1 87.75 104 ILE A C 1
ATOM 827 O O . ILE A 1 104 ? -14.047 10.211 5.02 1 87.75 104 ILE A O 1
ATOM 831 N N . LYS A 1 105 ? -14.57 11.188 6.949 1 83.19 105 LYS A N 1
ATOM 832 C CA . LYS A 1 105 ? -13.43 12.094 6.895 1 83.19 105 LYS A CA 1
ATOM 833 C C . LYS A 1 105 ? -12.328 11.641 7.848 1 83.19 105 LYS A C 1
ATOM 835 O O . LYS A 1 105 ? -11.156 12 7.672 1 83.19 105 LYS A O 1
ATOM 840 N N . ARG A 1 106 ? -12.734 10.953 8.922 1 84.31 106 ARG A N 1
ATOM 841 C CA . ARG A 1 106 ? -11.773 10.461 9.906 1 84.31 106 ARG A CA 1
ATOM 842 C C . ARG A 1 106 ? -11.883 8.953 10.078 1 84.31 106 ARG A C 1
ATOM 844 O O . ARG A 1 106 ? -12.961 8.422 10.352 1 84.31 106 ARG A O 1
ATOM 851 N N . VAL A 1 107 ? -10.727 8.273 9.93 1 87.62 107 VAL A N 1
ATOM 852 C CA . VAL A 1 107 ? -10.766 6.816 9.922 1 87.62 107 VAL A CA 1
ATOM 853 C C . VAL A 1 107 ? -9.672 6.266 10.828 1 87.62 107 VAL A C 1
ATOM 855 O O . VAL A 1 107 ? -8.539 6.75 10.805 1 87.62 107 VAL A O 1
ATOM 858 N N . HIS A 1 108 ? -10.07 5.367 11.68 1 88.62 108 HIS A N 1
ATOM 859 C CA . HIS A 1 108 ? -9.125 4.48 12.359 1 88.62 108 HIS A CA 1
ATOM 860 C C . HIS A 1 108 ? -9.031 3.135 11.648 1 88.62 108 HIS A C 1
ATOM 862 O O . HIS A 1 108 ? -10 2.383 11.602 1 88.62 108 HIS A O 1
ATOM 868 N N . ILE A 1 109 ? -7.906 2.84 11.078 1 90.5 109 ILE A N 1
ATOM 869 C CA . ILE A 1 109 ? -7.672 1.565 10.406 1 90.5 109 ILE A CA 1
ATOM 870 C C . ILE A 1 109 ? -7.168 0.538 11.414 1 90.5 109 ILE A C 1
ATOM 872 O O . ILE A 1 109 ? -6.109 0.723 12.023 1 90.5 109 ILE A O 1
ATOM 876 N N . LEU A 1 110 ? -7.875 -0.48 11.562 1 92 110 LEU A N 1
ATOM 877 C CA . LEU A 1 110 ? -7.453 -1.548 12.469 1 92 110 LEU A CA 1
ATOM 878 C C . LEU A 1 110 ? -6.773 -2.674 11.695 1 92 110 LEU A C 1
ATOM 880 O O . LEU A 1 110 ? -7.438 -3.441 10.992 1 92 110 LEU A O 1
ATOM 884 N N . CYS A 1 111 ? -5.531 -2.797 11.891 1 90.44 111 CYS A N 1
ATOM 885 C CA . CYS A 1 111 ? -4.738 -3.742 11.109 1 90.44 111 CYS A CA 1
ATOM 886 C C . CYS A 1 111 ? -4.164 -4.836 12.008 1 90.44 111 CYS A C 1
ATOM 888 O O . CYS A 1 111 ? -3.479 -4.547 12.984 1 90.44 111 CYS A O 1
ATOM 890 N N . ASP A 1 112 ? -4.414 -6.086 11.672 1 90 112 ASP A N 1
ATOM 891 C CA . ASP A 1 112 ? -3.906 -7.199 12.477 1 90 112 ASP A CA 1
ATOM 892 C C . ASP A 1 112 ? -2.82 -7.965 11.719 1 90 112 ASP A C 1
ATOM 894 O O . ASP A 1 112 ? -2.271 -8.938 12.234 1 90 112 ASP A O 1
ATOM 898 N N . ASN A 1 113 ? -2.525 -7.625 10.562 1 90.12 113 ASN A N 1
ATOM 899 C CA . ASN A 1 113 ? -1.459 -8.234 9.773 1 90.12 113 ASN A CA 1
ATOM 900 C C . ASN A 1 113 ? -0.162 -7.438 9.875 1 90.12 113 ASN A C 1
ATOM 902 O O . ASN A 1 113 ? -0.111 -6.27 9.477 1 90.12 113 ASN A O 1
ATOM 906 N N . TYR A 1 114 ? 0.824 -8.055 10.312 1 87.75 114 TYR A N 1
ATOM 907 C CA . TYR A 1 114 ? 2.074 -7.379 10.633 1 87.75 114 TYR A CA 1
ATOM 908 C C . TYR A 1 114 ? 2.701 -6.773 9.383 1 87.75 114 TYR A C 1
ATOM 910 O O . TYR A 1 114 ? 3.094 -5.602 9.383 1 87.75 114 TYR A O 1
ATOM 918 N N . SER A 1 115 ? 2.824 -7.535 8.352 1 87.5 115 SER A N 1
ATOM 919 C CA . SER A 1 115 ? 3.471 -7.059 7.137 1 87.5 115 SER A CA 1
ATOM 920 C C . SER A 1 115 ? 2.721 -5.875 6.539 1 87.5 115 SER A C 1
ATOM 922 O O . SER A 1 115 ? 3.332 -4.871 6.164 1 87.5 115 SER A O 1
ATOM 924 N N . VAL A 1 116 ? 1.449 -5.973 6.5 1 89.19 116 VAL A N 1
ATOM 925 C CA . VAL A 1 116 ? 0.627 -4.906 5.934 1 89.19 116 VAL A CA 1
ATOM 926 C C . VAL A 1 116 ? 0.697 -3.67 6.828 1 89.19 116 VAL A C 1
ATOM 928 O O . VAL A 1 116 ? 0.744 -2.541 6.332 1 89.19 116 VAL A O 1
ATOM 931 N N . TYR A 1 117 ? 0.762 -3.912 8.133 1 87.69 117 TYR A N 1
ATOM 932 C CA . TYR A 1 117 ? 0.947 -2.801 9.055 1 87.69 117 TYR A CA 1
ATOM 933 C C . TYR A 1 117 ? 2.238 -2.051 8.758 1 87.69 117 TYR A C 1
ATOM 935 O O . TYR A 1 117 ? 2.246 -0.819 8.68 1 87.69 117 TYR A O 1
ATOM 943 N N . ARG A 1 118 ? 3.217 -2.76 8.586 1 82 118 ARG A N 1
ATOM 944 C CA . ARG A 1 118 ? 4.52 -2.162 8.312 1 82 118 ARG A CA 1
ATOM 945 C C . ARG A 1 118 ? 4.508 -1.391 7 1 82 118 ARG A C 1
ATOM 947 O O . ARG A 1 118 ? 5.043 -0.283 6.918 1 82 118 ARG A O 1
ATOM 954 N N . TYR A 1 119 ? 3.834 -1.98 5.98 1 80.94 119 TYR A N 1
ATOM 955 C CA . TYR A 1 119 ? 3.719 -1.319 4.684 1 80.94 119 TYR A CA 1
ATOM 956 C C . TYR A 1 119 ? 2.953 -0.007 4.809 1 80.94 119 TYR A C 1
ATOM 958 O O . TYR A 1 119 ? 3.355 1.01 4.238 1 80.94 119 TYR A O 1
ATOM 966 N N . SER A 1 120 ? 1.923 -0.048 5.574 1 81.81 120 SER A N 1
ATOM 967 C CA . SER A 1 120 ? 0.983 1.067 5.609 1 81.81 120 SER A CA 1
ATOM 968 C C . SER A 1 120 ? 1.496 2.197 6.496 1 81.81 120 SER A C 1
ATOM 970 O O . SER A 1 120 ? 1.189 3.367 6.262 1 81.81 120 SER A O 1
ATOM 972 N N . LYS A 1 121 ? 2.285 1.801 7.492 1 76.25 121 LYS A N 1
ATOM 973 C CA . LYS A 1 121 ? 2.844 2.787 8.414 1 76.25 121 LYS A CA 1
ATOM 974 C C . LYS A 1 121 ? 3.758 3.766 7.68 1 76.25 121 LYS A C 1
ATOM 976 O O . LYS A 1 121 ? 3.852 4.938 8.055 1 76.25 121 LYS A O 1
ATOM 981 N N . GLN A 1 122 ? 4.348 3.322 6.664 1 72.88 122 GLN A N 1
ATOM 982 C CA . GLN A 1 122 ? 5.297 4.137 5.918 1 72.88 122 GLN A CA 1
ATOM 983 C C . GLN A 1 122 ? 4.586 5.242 5.141 1 72.88 122 GLN A C 1
ATOM 985 O O . GLN A 1 122 ? 5.199 6.242 4.77 1 72.88 122 GLN A O 1
ATOM 990 N N . PHE A 1 123 ? 3.305 5.062 5 1 70.56 123 PHE A N 1
ATOM 991 C CA . PHE A 1 123 ? 2.535 6.047 4.25 1 70.56 123 PHE A CA 1
ATOM 992 C C . PHE A 1 123 ? 1.87 7.047 5.188 1 70.56 123 PHE A C 1
ATOM 994 O O . PHE A 1 123 ? 1.261 8.023 4.738 1 70.56 123 PHE A O 1
ATOM 1001 N N . GLN A 1 124 ? 1.878 6.66 6.469 1 59.16 124 GLN A N 1
ATOM 1002 C CA . GLN A 1 124 ? 1.214 7.543 7.422 1 59.16 124 GLN A CA 1
ATOM 1003 C C . GLN A 1 124 ? 1.907 8.898 7.492 1 59.16 124 GLN A C 1
ATOM 1005 O O . GLN A 1 124 ? 3.131 8.969 7.617 1 59.16 124 GLN A O 1
ATOM 1010 N N . VAL A 1 125 ? 1.213 9.938 6.941 1 48.94 125 VAL A N 1
ATOM 1011 C CA . VAL A 1 125 ? 1.721 11.297 7.082 1 48.94 125 VAL A CA 1
ATOM 1012 C C . VAL A 1 125 ? 1.08 11.961 8.297 1 48.94 125 VAL A C 1
ATOM 1014 O O . VAL A 1 125 ? -0.145 11.953 8.445 1 48.94 125 VAL A O 1
ATOM 1017 N N . CYS A 1 126 ? 1.538 11.703 9.445 1 43.88 126 CYS A N 1
ATOM 1018 C CA . CYS A 1 126 ? 0.906 12.391 10.562 1 43.88 126 CYS A CA 1
ATOM 1019 C C . CYS A 1 126 ? 1.419 13.82 10.688 1 43.88 126 CYS A C 1
ATOM 1021 O O . CYS A 1 126 ? 2.629 14.055 10.641 1 43.88 126 CYS A O 1
ATOM 1023 N N . LEU A 1 127 ? 0.575 14.789 10.164 1 36.72 127 LEU A N 1
ATOM 1024 C CA . LEU A 1 127 ? 0.885 16.156 10.539 1 36.72 127 LEU A CA 1
ATOM 1025 C C . LEU A 1 127 ? 1.109 16.281 12.047 1 36.72 127 LEU A C 1
ATOM 1027 O O . LEU A 1 127 ? 0.416 15.633 12.828 1 36.72 127 LEU A O 1
ATOM 1031 N N . MET B 1 1 ? -13.406 14.523 -7.531 1 32.53 1 MET B N 1
ATOM 1032 C CA . MET B 1 1 ? -13.047 15.18 -6.277 1 32.53 1 MET B CA 1
ATOM 1033 C C . MET B 1 1 ? -12.539 14.172 -5.258 1 32.53 1 MET B C 1
ATOM 1035 O O . MET B 1 1 ? -13.289 13.297 -4.816 1 32.53 1 MET B O 1
ATOM 1039 N N . GLY B 1 2 ? -11.445 13.578 -5.422 1 42.5 2 GLY B N 1
ATOM 1040 C CA . GLY B 1 2 ? -10.898 12.469 -4.66 1 42.5 2 GLY B CA 1
ATOM 1041 C C . GLY B 1 2 ? -10.844 12.742 -3.168 1 42.5 2 GLY B C 1
ATOM 1042 O O . GLY B 1 2 ? -10.344 13.781 -2.736 1 42.5 2 GLY B O 1
ATOM 1043 N N . ILE B 1 3 ? -11.953 12.562 -2.469 1 50.12 3 ILE B N 1
ATOM 1044 C CA . ILE B 1 3 ? -12.195 12.836 -1.058 1 50.12 3 ILE B CA 1
ATOM 1045 C C . ILE B 1 3 ? -11 12.359 -0.228 1 50.12 3 ILE B C 1
ATOM 1047 O O . ILE B 1 3 ? -10.594 11.203 -0.325 1 50.12 3 ILE B O 1
ATOM 1051 N N . THR B 1 4 ? -10.148 13.305 0.196 1 64.19 4 THR B N 1
ATOM 1052 C CA . THR B 1 4 ? -8.992 13.133 1.073 1 64.19 4 THR B CA 1
ATOM 1053 C C . THR B 1 4 ? -9.43 13.039 2.531 1 64.19 4 THR B C 1
ATOM 1055 O O . THR B 1 4 ? -10.469 13.594 2.91 1 64.19 4 THR B O 1
ATOM 1058 N N . PHE B 1 5 ? -9.086 12.039 3.178 1 71.19 5 PHE B N 1
ATOM 1059 C CA . PHE B 1 5 ? -9.273 11.906 4.617 1 71.19 5 PHE B CA 1
ATOM 1060 C C . PHE B 1 5 ? -8.672 13.102 5.355 1 71.19 5 PHE B C 1
ATOM 1062 O O . PHE B 1 5 ? -7.617 13.609 4.969 1 71.19 5 PHE B O 1
ATOM 1069 N N . SER B 1 6 ? -9.414 13.711 6.238 1 71.19 6 SER B N 1
ATOM 1070 C CA . SER B 1 6 ? -8.82 14.711 7.121 1 71.19 6 SER B CA 1
ATOM 1071 C C . SER B 1 6 ? -7.832 14.07 8.086 1 71.19 6 SER B C 1
ATOM 1073 O O . SER B 1 6 ? -6.891 14.727 8.539 1 71.19 6 SER B O 1
ATOM 1075 N N . CYS B 1 7 ? -8.18 12.797 8.422 1 71.94 7 CYS B N 1
ATOM 1076 C CA . CYS B 1 7 ? -7.262 12.094 9.32 1 71.94 7 CYS B CA 1
ATOM 1077 C C . CYS B 1 7 ? -7.332 10.586 9.102 1 71.94 7 CYS B C 1
ATOM 1079 O O . CYS B 1 7 ? -8.422 10.031 8.961 1 71.94 7 CYS B O 1
ATOM 1081 N N . LEU B 1 8 ? -6.215 10 8.961 1 76.81 8 LEU B N 1
ATOM 1082 C CA . LEU B 1 8 ? -6.074 8.555 8.891 1 76.81 8 LEU B CA 1
ATOM 1083 C C . LEU B 1 8 ? -5.145 8.047 9.992 1 76.81 8 LEU B C 1
ATOM 1085 O O . LEU B 1 8 ? -3.979 8.445 10.055 1 76.81 8 LEU B O 1
ATOM 1089 N N . THR B 1 9 ? -5.711 7.281 10.891 1 77.12 9 THR B N 1
ATOM 1090 C CA . THR B 1 9 ? -4.902 6.711 11.961 1 77.12 9 THR B CA 1
ATOM 1091 C C . THR B 1 9 ? -4.777 5.199 11.797 1 77.12 9 THR B C 1
ATOM 1093 O O . THR B 1 9 ? -5.785 4.496 11.695 1 77.12 9 THR B O 1
ATOM 1096 N N . LEU B 1 10 ? -3.584 4.656 11.695 1 82.75 10 LEU B N 1
ATOM 1097 C CA . LEU B 1 10 ? -3.326 3.223 11.633 1 82.75 10 LEU B CA 1
ATOM 1098 C C . LEU B 1 10 ? -3.111 2.648 13.031 1 82.75 10 LEU B C 1
ATOM 1100 O O . LE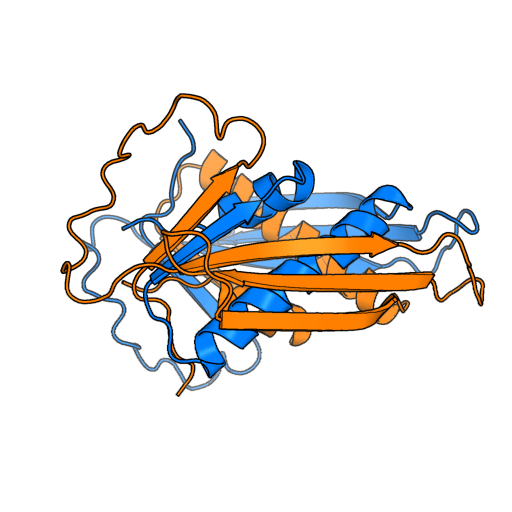U B 1 10 ? -2.199 3.07 13.75 1 82.75 10 LEU B O 1
ATOM 1104 N N . VAL B 1 11 ? -3.949 1.689 13.406 1 80 11 VAL B N 1
ATOM 1105 C CA . VAL B 1 11 ? -3.885 1.075 14.727 1 80 11 VAL B CA 1
ATOM 1106 C C . VAL B 1 11 ? -3.564 -0.411 14.594 1 80 11 VAL B C 1
ATOM 1108 O O . VAL B 1 11 ? -4.199 -1.121 13.805 1 80 11 VAL B O 1
ATOM 1111 N N . LYS B 1 12 ? -2.473 -0.923 15.211 1 79.44 12 LYS B N 1
ATOM 1112 C CA . LYS B 1 12 ? -2.184 -2.354 15.227 1 79.44 12 LYS B CA 1
ATOM 1113 C C . LYS B 1 12 ? -3.174 -3.102 16.125 1 79.44 12 LYS B C 1
ATOM 1115 O O . LYS B 1 12 ? -3.395 -2.721 17.266 1 79.44 12 LYS B O 1
ATOM 1120 N N . PHE B 1 13 ? -3.975 -4.07 15.578 1 68.75 13 PHE B N 1
ATOM 1121 C CA . PHE B 1 13 ? -5.047 -4.766 16.281 1 68.75 13 PHE B CA 1
ATOM 1122 C C . PHE B 1 13 ? -4.492 -5.578 17.453 1 68.75 13 PHE B C 1
ATOM 1124 O O . PHE B 1 13 ? -5.172 -5.773 18.453 1 68.75 13 PHE B O 1
ATOM 1131 N N . ASP B 1 14 ? -3.561 -6.457 17.453 1 57.59 14 ASP B N 1
ATOM 1132 C CA . ASP B 1 14 ? -3.215 -7.129 18.703 1 57.59 14 ASP B CA 1
ATOM 1133 C C . ASP B 1 14 ? -3.369 -6.188 19.906 1 57.59 14 ASP B C 1
ATOM 1135 O O . ASP B 1 14 ? -3.693 -6.625 21 1 57.59 14 ASP B O 1
ATOM 1139 N N . LYS B 1 15 ? -2.322 -5.262 19.953 1 42.81 15 LYS B N 1
ATOM 1140 C CA . LYS B 1 15 ? -2.252 -4.449 21.156 1 42.81 15 LYS B CA 1
ATOM 1141 C C . LYS B 1 15 ? -3.502 -3.586 21.312 1 42.81 15 LYS B C 1
ATOM 1143 O O . LYS B 1 15 ? -3.459 -2.375 21.094 1 42.81 15 LYS B O 1
ATOM 1148 N N . ILE B 1 16 ? -4.555 -3.799 20.734 1 39.25 16 ILE B N 1
ATOM 1149 C CA . ILE B 1 16 ? -5.719 -3.137 21.297 1 39.25 16 ILE B CA 1
ATOM 1150 C C . ILE B 1 16 ? -5.582 -3.07 22.828 1 39.25 16 ILE B C 1
ATOM 1152 O O . ILE B 1 16 ? -6.504 -2.631 23.516 1 39.25 16 ILE B O 1
ATOM 1156 N N . GLU B 1 17 ? -4.914 -4.105 23.375 1 38.94 17 GLU B N 1
ATOM 1157 C CA . GLU B 1 17 ? -5.02 -3.816 24.797 1 38.94 17 GLU B CA 1
ATOM 1158 C C . GLU B 1 17 ? -4.844 -2.326 25.078 1 38.94 17 GLU B C 1
ATOM 1160 O O . GLU B 1 17 ? -5.773 -1.66 25.531 1 38.94 17 GLU B O 1
ATOM 1165 N N . ARG B 1 18 ? -3.836 -1.991 26.062 1 34.25 18 ARG B N 1
ATOM 1166 C CA . ARG B 1 18 ? -3.723 -0.853 26.969 1 34.25 18 ARG B CA 1
ATOM 1167 C C . ARG B 1 18 ? -3.404 0.427 26.203 1 34.25 18 ARG B C 1
ATOM 1169 O O . ARG B 1 18 ? -3.256 1.494 26.812 1 34.25 18 ARG B O 1
ATOM 1176 N N . GLU B 1 19 ? -2.646 0.271 25.078 1 35.81 19 GLU B N 1
ATOM 1177 C CA . GLU B 1 19 ? -2.119 1.604 24.812 1 35.81 19 GLU B CA 1
ATOM 1178 C C . GLU B 1 19 ? -3.193 2.512 24.219 1 35.81 19 GLU B C 1
ATOM 1180 O O . GLU B 1 19 ? -3.455 2.467 23.016 1 35.81 19 GLU B O 1
ATOM 1185 N N . ASN B 1 20 ? -4.363 2.516 24.609 1 36.16 20 ASN B N 1
ATOM 1186 C CA . ASN B 1 20 ? -5.117 3.762 24.688 1 36.16 20 ASN B CA 1
ATOM 1187 C C . ASN B 1 20 ? -4.195 4.977 24.609 1 36.16 20 ASN B C 1
ATOM 1189 O O . ASN B 1 20 ? -4.301 5.895 25.422 1 36.16 20 ASN B O 1
ATOM 1193 N N . LYS B 1 21 ? -2.816 4.801 24.562 1 35.16 21 LYS B N 1
ATOM 1194 C CA . LYS B 1 21 ? -2.197 6.121 24.594 1 35.16 21 LYS B CA 1
ATOM 1195 C C . LYS B 1 21 ? -2.689 6.988 23.438 1 35.16 21 LYS B C 1
ATOM 1197 O O . LYS B 1 21 ? -2.611 6.586 22.281 1 35.16 21 LYS B O 1
ATOM 1202 N N . ARG B 1 22 ? -3.629 7.875 23.641 1 32.44 22 ARG B N 1
ATOM 1203 C CA . ARG B 1 22 ? -3.941 9.148 23 1 32.44 22 ARG B CA 1
ATOM 1204 C C . ARG B 1 22 ? -2.756 9.656 22.188 1 32.44 22 ARG B C 1
ATOM 1206 O O . ARG B 1 22 ? -1.839 10.266 22.734 1 32.44 22 ARG B O 1
ATOM 1213 N N . ARG B 1 23 ? -2.045 8.688 21.469 1 34.62 23 ARG B N 1
ATOM 1214 C CA . ARG B 1 23 ? -1.082 9.562 20.812 1 34.62 23 ARG B CA 1
ATOM 1215 C C . ARG B 1 23 ? -1.759 10.82 20.281 1 34.62 23 ARG B C 1
ATOM 1217 O O . ARG B 1 23 ? -2.949 10.805 19.953 1 34.62 23 ARG B O 1
ATOM 1224 N N . HIS B 1 24 ? -1.077 11.852 20.562 1 29.36 24 HIS B N 1
ATOM 1225 C CA . HIS B 1 24 ? -1.405 13.25 20.312 1 29.36 24 HIS B CA 1
ATOM 1226 C C . HIS B 1 24 ? -1.92 13.438 18.875 1 29.36 24 HIS B C 1
ATOM 1228 O O . HIS B 1 24 ? -1.141 13.406 17.922 1 29.36 24 HIS B O 1
ATOM 1234 N N . ILE B 1 25 ? -2.959 12.602 18.5 1 35.72 25 ILE B N 1
ATOM 1235 C CA . ILE B 1 25 ? -3.615 13.078 17.281 1 35.72 25 ILE B CA 1
ATOM 1236 C C . ILE B 1 25 ? -3.693 14.602 17.297 1 35.72 25 ILE B C 1
ATOM 1238 O O . ILE B 1 25 ? -4.168 15.195 18.281 1 35.72 25 ILE B O 1
ATOM 1242 N N . GLN B 1 26 ? -2.902 15.18 16.625 1 36.34 26 GLN B N 1
ATOM 1243 C CA . GLN B 1 26 ? -3.072 16.625 16.547 1 36.34 26 GLN B CA 1
ATOM 1244 C C . GLN B 1 26 ? -4.551 17 16.5 1 36.34 26 GLN B C 1
ATOM 1246 O O . GLN B 1 26 ? -5.379 16.234 16 1 36.34 26 GLN B O 1
ATOM 1251 N N . LYS B 1 27 ? -4.93 17.953 17.312 1 39.75 27 LYS B N 1
ATOM 1252 C CA . LYS B 1 27 ? -6.211 18.641 17.406 1 39.75 27 LYS B CA 1
ATOM 1253 C C . LYS B 1 27 ? -6.863 18.781 16.031 1 39.75 27 LYS B C 1
ATOM 1255 O O . LYS B 1 27 ? -6.5 19.672 15.25 1 39.75 27 LYS B O 1
ATOM 1260 N N . VAL B 1 28 ? -6.988 17.547 15.297 1 46.22 28 VAL B N 1
ATOM 1261 C CA . VAL B 1 28 ? -7.832 17.766 14.125 1 46.22 28 VAL B CA 1
ATOM 1262 C C . VAL B 1 28 ? -9.141 18.422 14.555 1 46.22 28 VAL B C 1
ATOM 1264 O O . VAL B 1 28 ? -9.625 18.203 15.664 1 46.22 28 VAL B O 1
ATOM 1267 N N . PRO B 1 29 ? -9.531 19.391 13.977 1 48.78 29 PRO B N 1
ATOM 1268 C CA . PRO B 1 29 ? -10.82 19.969 14.367 1 48.78 29 PRO B CA 1
ATOM 1269 C C . PRO B 1 29 ? -11.914 18.938 14.531 1 48.78 29 PRO B C 1
ATOM 1271 O O . PRO B 1 29 ? -11.938 17.938 13.805 1 48.78 29 PRO B O 1
ATOM 1274 N N . GLU B 1 30 ? -12.359 18.547 15.797 1 56.09 30 GLU B N 1
ATOM 1275 C CA . GLU B 1 30 ? -13.367 17.703 16.422 1 56.09 30 GLU B CA 1
ATOM 1276 C C . GLU B 1 30 ? -14.633 17.609 15.578 1 56.09 30 GLU B C 1
ATOM 1278 O O . GLU B 1 30 ? -15.57 16.891 15.93 1 56.09 30 GLU B O 1
ATOM 1283 N N . GLU B 1 31 ? -14.547 18.203 14.367 1 66.5 31 GLU B N 1
ATOM 1284 C CA . GLU B 1 31 ? -15.914 18.312 13.859 1 66.5 31 GLU B CA 1
ATOM 1285 C C . GLU B 1 31 ? -16.422 16.969 13.352 1 66.5 31 GLU B C 1
ATOM 1287 O O . GLU B 1 31 ? -17.625 16.703 13.383 1 66.5 31 GLU B O 1
ATOM 1292 N N . TYR B 1 32 ? -15.547 15.969 13.008 1 77.44 32 TYR B N 1
ATOM 1293 C CA . TYR B 1 32 ? -16.078 14.719 12.492 1 77.44 32 TYR B CA 1
ATOM 1294 C C . TYR B 1 32 ? -15.711 13.547 13.398 1 77.44 32 TYR B C 1
ATOM 1296 O O . TYR B 1 32 ? -14.578 13.469 13.883 1 77.44 32 TYR B O 1
ATOM 1304 N N . GLU B 1 33 ? -16.719 12.781 13.719 1 86.31 33 GLU B N 1
ATOM 1305 C CA . GLU B 1 33 ? -16.453 11.57 14.492 1 86.31 33 GLU B CA 1
ATOM 1306 C C . GLU B 1 33 ? -15.719 10.531 13.648 1 86.31 33 GLU B C 1
ATOM 1308 O O . GLU B 1 33 ? -16.031 10.352 12.469 1 86.31 33 GLU B O 1
ATOM 1313 N N . PRO B 1 34 ? -14.695 9.898 14.211 1 89.94 34 PRO B N 1
ATOM 1314 C CA . PRO B 1 34 ? -13.961 8.883 13.453 1 89.94 34 PRO B CA 1
ATOM 1315 C C . PRO B 1 34 ? -14.742 7.578 13.305 1 89.94 34 PRO B C 1
ATOM 1317 O O . PRO B 1 34 ? -15.625 7.285 14.109 1 89.94 34 PRO B O 1
ATOM 1320 N N . PHE B 1 35 ? -14.477 6.906 12.234 1 93.44 35 PHE B N 1
ATOM 1321 C CA . PHE B 1 35 ? -14.984 5.559 12.023 1 93.44 35 PHE B CA 1
ATOM 1322 C C . PHE B 1 35 ? -13.844 4.547 12.008 1 93.44 35 PHE B C 1
ATOM 1324 O O . PHE B 1 35 ? -12.719 4.879 11.633 1 93.44 35 PHE B O 1
ATOM 1331 N N . LYS B 1 36 ? -14.18 3.371 12.438 1 93.38 36 LYS B N 1
ATOM 1332 C CA . LYS B 1 36 ? -13.25 2.252 12.406 1 93.38 36 LYS B CA 1
ATOM 1333 C C . LYS B 1 36 ? -13.383 1.463 11.102 1 93.38 36 LYS B C 1
ATOM 1335 O O . LYS B 1 36 ? -14.492 1.183 10.656 1 93.38 36 LYS B O 1
ATOM 1340 N N . VAL B 1 37 ? -12.305 1.204 10.5 1 94.5 37 VAL B N 1
ATOM 1341 C CA . VAL B 1 37 ? -12.273 0.348 9.312 1 94.5 37 VAL B CA 1
ATOM 1342 C C . VAL B 1 37 ? -11.578 -0.969 9.648 1 94.5 37 VAL B C 1
ATOM 1344 O O . VAL B 1 37 ? -10.383 -0.983 9.961 1 94.5 37 VAL B O 1
ATOM 1347 N N . TYR B 1 38 ? -12.336 -2.074 9.609 1 95.81 38 TYR B N 1
ATOM 1348 C CA . TYR B 1 38 ? -11.812 -3.432 9.711 1 95.81 38 TYR B CA 1
ATOM 1349 C C . TYR B 1 38 ? -11.68 -4.07 8.328 1 95.81 38 TYR B C 1
ATOM 1351 O O . TYR B 1 38 ? -12.539 -3.877 7.465 1 95.81 38 TYR B O 1
ATOM 1359 N N . PHE B 1 39 ? -10.609 -4.855 8.156 1 96 39 PHE B N 1
ATOM 1360 C CA . PHE B 1 39 ? -10.406 -5.504 6.867 1 96 39 PHE B CA 1
ATOM 1361 C C . PHE B 1 39 ? -9.688 -6.836 7.043 1 96 39 PHE B C 1
ATOM 1363 O O . PHE B 1 39 ? -8.953 -7.031 8.016 1 96 39 PHE B O 1
ATOM 1370 N N . LYS B 1 40 ? -10.023 -7.707 6.188 1 96.25 40 LYS B N 1
ATOM 1371 C CA . LYS B 1 40 ? -9.359 -9.008 6.16 1 96.25 40 LYS B CA 1
ATOM 1372 C C . LYS B 1 40 ? -9.289 -9.562 4.742 1 96.25 40 LYS B C 1
ATOM 1374 O O . LYS B 1 40 ? -10.266 -9.477 3.992 1 96.25 40 LYS B O 1
ATOM 1379 N N . GLY B 1 41 ? -8.195 -10 4.328 1 96 41 GLY B N 1
ATOM 1380 C CA . GLY B 1 41 ? -7.977 -10.727 3.092 1 96 41 GLY B CA 1
ATOM 1381 C C . GLY B 1 41 ? -7.375 -12.109 3.309 1 96 41 GLY B C 1
ATOM 1382 O O . GLY B 1 41 ? -6.473 -12.273 4.133 1 96 41 GLY B O 1
ATOM 1383 N N . LEU B 1 42 ? -7.852 -13.102 2.594 1 93.88 42 LEU B N 1
ATOM 1384 C CA . LEU B 1 42 ? -7.359 -14.469 2.729 1 93.88 42 LEU B CA 1
ATOM 1385 C C . LEU B 1 42 ? -7.152 -15.109 1.36 1 93.88 42 LEU B C 1
ATOM 1387 O O . LEU B 1 42 ? -8.039 -15.055 0.504 1 93.88 42 LEU B O 1
ATOM 1391 N N . LEU B 1 43 ? -5.992 -15.594 1.16 1 90.5 43 LEU B N 1
ATOM 1392 C CA . LEU B 1 43 ? -5.688 -16.359 -0.047 1 90.5 43 LEU B CA 1
ATOM 1393 C C . LEU B 1 43 ? -6.324 -17.734 0.004 1 90.5 43 LEU B C 1
ATOM 1395 O O . LEU B 1 43 ? -6.32 -18.391 1.051 1 90.5 43 LEU B O 1
ATOM 1399 N N . THR B 1 44 ? -6.93 -18.078 -1.124 1 83.75 44 THR B N 1
ATOM 1400 C CA . THR B 1 44 ? -7.473 -19.438 -1.186 1 83.75 44 THR B CA 1
ATOM 1401 C C . THR B 1 44 ? -6.418 -20.422 -1.673 1 83.75 44 THR B C 1
ATOM 1403 O O . THR B 1 44 ? -5.461 -20.031 -2.35 1 83.75 44 THR B O 1
ATOM 1406 N N . ASN B 1 45 ? -6.16 -21.531 -1.07 1 68.25 45 ASN B N 1
ATOM 1407 C CA . ASN B 1 45 ? -5.207 -22.562 -1.454 1 68.25 45 ASN B CA 1
ATOM 1408 C C . ASN B 1 45 ? -5.512 -23.109 -2.844 1 68.25 45 ASN B C 1
ATOM 1410 O O . ASN B 1 45 ? -4.781 -23.969 -3.35 1 68.25 45 ASN B O 1
ATOM 1414 N N . ASP B 1 46 ? -6.539 -22.656 -3.416 1 60.69 46 ASP B N 1
ATOM 1415 C CA . ASP B 1 46 ? -6.859 -23.266 -4.703 1 60.69 46 ASP B CA 1
ATOM 1416 C C . ASP B 1 46 ? -6.156 -22.547 -5.848 1 60.69 46 ASP B C 1
ATOM 1418 O O . ASP B 1 46 ? -6.164 -21.312 -5.906 1 60.69 46 ASP B O 1
ATOM 1422 N N . HIS B 1 47 ? -5.059 -23.125 -6.359 1 58.09 47 HIS B N 1
ATOM 1423 C CA . HIS B 1 47 ? -4.492 -22.641 -7.613 1 58.09 47 HIS B CA 1
ATOM 1424 C C . HIS B 1 47 ? -5.332 -23.078 -8.805 1 58.09 47 HIS B C 1
ATOM 1426 O O . HIS B 1 47 ? -5.641 -24.266 -8.945 1 58.09 47 HIS B O 1
ATOM 1432 N N . GLU B 1 48 ? -6.164 -22.219 -9.234 1 55.81 48 GLU B N 1
ATOM 1433 C CA . GLU B 1 48 ? -6.871 -22.656 -10.43 1 55.81 48 GLU B CA 1
ATOM 1434 C C . GLU B 1 48 ? -5.898 -23.016 -11.547 1 55.81 48 GLU B C 1
ATOM 1436 O O . GLU B 1 48 ? -6.062 -24.047 -12.219 1 55.81 48 GLU B O 1
ATOM 1441 N N . THR B 1 49 ? -5.047 -22.062 -11.852 1 58.41 49 THR B N 1
ATOM 1442 C CA . THR B 1 49 ? -3.947 -22.281 -12.789 1 58.41 49 THR B CA 1
ATOM 1443 C C . THR B 1 49 ? -2.615 -21.875 -12.164 1 58.41 49 THR B C 1
ATOM 1445 O O . THR B 1 49 ? -2.584 -21.297 -11.078 1 58.41 49 THR B O 1
ATOM 1448 N N . VAL B 1 50 ? -1.646 -22.312 -12.758 1 57.06 50 VAL B N 1
ATOM 1449 C CA . VAL B 1 50 ? -0.28 -22.031 -12.328 1 57.06 50 VAL B CA 1
ATOM 1450 C C . VAL B 1 50 ? -0.098 -20.516 -12.164 1 57.06 50 VAL B C 1
ATOM 1452 O O . VAL B 1 50 ? 0.706 -20.062 -11.344 1 57.06 50 VAL B O 1
ATOM 1455 N N . GLU B 1 51 ? -1.093 -19.734 -12.695 1 67.88 51 GLU B N 1
ATOM 1456 C CA . GLU B 1 51 ? -0.77 -18.328 -12.82 1 67.88 51 GLU B CA 1
ATOM 1457 C C . GLU B 1 51 ? -1.77 -17.453 -12.062 1 67.88 51 GLU B C 1
ATOM 1459 O O . GLU B 1 51 ? -1.614 -16.234 -11.992 1 67.88 51 GLU B O 1
ATOM 1464 N N . THR B 1 52 ? -2.746 -18.234 -11.578 1 74.75 52 THR B N 1
ATOM 1465 C CA . THR B 1 52 ? -3.77 -17.406 -10.945 1 74.75 52 THR B CA 1
ATOM 1466 C C . THR B 1 52 ? -4.148 -17.969 -9.578 1 74.75 52 THR B C 1
ATOM 1468 O O . THR B 1 52 ? -4.41 -19.156 -9.438 1 74.75 52 THR B O 1
ATOM 1471 N N . SER B 1 53 ? -3.992 -17.203 -8.562 1 83.25 53 SER B N 1
ATOM 1472 C CA . SER B 1 53 ? -4.484 -17.547 -7.234 1 83.25 53 SER B CA 1
ATOM 1473 C C . SER B 1 53 ? -5.766 -16.781 -6.906 1 83.25 53 SER B C 1
ATOM 1475 O O . SER B 1 53 ? -6.066 -15.766 -7.539 1 83.25 53 SER B O 1
ATOM 1477 N N . PHE B 1 54 ? -6.523 -17.375 -6.02 1 88.81 54 PHE B N 1
ATOM 1478 C CA . PHE B 1 54 ? -7.793 -16.797 -5.617 1 88.81 54 PHE B CA 1
ATOM 1479 C C . PHE B 1 54 ? -7.773 -16.406 -4.141 1 88.81 54 PHE B C 1
ATOM 1481 O O . PHE B 1 54 ? -7.016 -17 -3.357 1 88.81 54 PHE B O 1
ATOM 1488 N N . GLY B 1 55 ? -8.578 -15.367 -3.887 1 93.56 55 GLY B N 1
ATOM 1489 C CA . GLY B 1 55 ? -8.742 -14.977 -2.496 1 93.56 55 GLY B CA 1
ATOM 1490 C C . GLY B 1 55 ? -10.062 -14.297 -2.217 1 93.56 55 GLY B C 1
ATOM 1491 O O . GLY B 1 55 ? -10.891 -14.133 -3.121 1 93.56 55 GLY B O 1
ATOM 1492 N N . GLY B 1 56 ? -10.289 -14.117 -0.998 1 95.25 56 GLY B N 1
ATOM 1493 C CA . GLY B 1 56 ? -11.438 -13.352 -0.54 1 95.25 56 GLY B CA 1
ATOM 1494 C C . GLY B 1 56 ? -11.062 -12.188 0.361 1 95.25 56 GLY B C 1
ATOM 1495 O O . GLY B 1 56 ? -10.102 -12.273 1.128 1 95.25 56 GLY B O 1
ATOM 1496 N N . ILE B 1 57 ? -11.82 -11.117 0.178 1 97.06 57 ILE B N 1
ATOM 1497 C CA . ILE B 1 57 ? -11.609 -9.984 1.071 1 97.06 57 ILE B CA 1
ATOM 1498 C C . ILE B 1 57 ? -12.914 -9.633 1.783 1 97.06 57 ILE B C 1
ATOM 1500 O O . ILE B 1 57 ? -14 -9.852 1.244 1 97.06 57 ILE B O 1
ATOM 1504 N N . GLY B 1 58 ? -12.773 -9.07 2.955 1 97.62 58 GLY B N 1
ATOM 1505 C CA . GLY B 1 58 ? -13.859 -8.547 3.768 1 97.62 58 GLY B CA 1
ATOM 1506 C C . GLY B 1 58 ? -13.531 -7.223 4.426 1 97.62 58 GLY B C 1
ATOM 1507 O O . GLY B 1 58 ? -12.398 -7.008 4.867 1 97.62 58 GLY B O 1
ATOM 1508 N N . VAL B 1 59 ? -14.477 -6.316 4.453 1 97.44 59 VAL B N 1
ATOM 1509 C CA . VAL B 1 59 ? -14.328 -5.004 5.07 1 97.44 59 VAL B CA 1
ATOM 1510 C C . VAL B 1 59 ? -15.57 -4.68 5.906 1 97.44 59 VAL B C 1
ATOM 1512 O O . VAL B 1 59 ? -16.688 -4.969 5.496 1 97.44 59 VAL B O 1
ATOM 1515 N N . ALA B 1 60 ? -15.344 -4.156 7.012 1 97.88 60 ALA B N 1
ATOM 1516 C CA . ALA B 1 60 ? -16.406 -3.607 7.852 1 97.88 60 ALA B CA 1
ATOM 1517 C C . ALA B 1 60 ? -16.062 -2.203 8.336 1 97.88 60 ALA B C 1
ATOM 1519 O O . ALA B 1 60 ? -14.945 -1.961 8.805 1 97.88 60 ALA B O 1
ATOM 1520 N N . ILE B 1 61 ? -16.922 -1.315 8.18 1 97.06 61 ILE B N 1
ATOM 1521 C CA . ILE B 1 61 ? -16.781 0.043 8.688 1 97.06 61 ILE B CA 1
ATOM 1522 C C . ILE B 1 61 ? -17.766 0.268 9.836 1 97.06 61 ILE B C 1
ATOM 1524 O O . ILE B 1 61 ? -18.969 0.102 9.664 1 97.06 61 ILE B O 1
ATOM 1528 N N . CYS B 1 62 ? -17.219 0.677 10.938 1 96.44 62 CYS B N 1
ATOM 1529 C CA . CYS B 1 62 ? -18.016 0.804 12.148 1 96.44 62 CYS B CA 1
ATOM 1530 C C . CYS B 1 62 ? -17.766 2.145 12.828 1 96.44 62 CYS B C 1
ATOM 1532 O O . CYS B 1 62 ? -16.719 2.75 12.648 1 96.44 62 CYS B O 1
ATOM 1534 N N . ASP B 1 63 ? -18.797 2.578 13.531 1 94.12 63 ASP B N 1
ATOM 1535 C CA . ASP B 1 63 ? -18.562 3.754 14.367 1 94.12 63 ASP B CA 1
ATOM 1536 C C . ASP B 1 63 ? -17.75 3.393 15.609 1 94.12 63 ASP B C 1
ATOM 1538 O O . ASP B 1 63 ? -17.297 2.258 15.75 1 94.12 63 ASP B O 1
ATOM 1542 N N . MET B 1 64 ? -17.578 4.309 16.453 1 90.25 64 MET B N 1
ATOM 1543 C CA . MET B 1 64 ? -16.688 4.113 17.594 1 90.25 64 MET B CA 1
ATOM 1544 C C . MET B 1 64 ? -17.328 3.195 18.625 1 90.25 64 MET B C 1
ATOM 1546 O O . MET B 1 64 ? -16.641 2.684 19.516 1 90.25 64 MET B O 1
ATOM 1550 N N . ASP B 1 65 ? -18.625 2.988 18.531 1 92.06 65 ASP B N 1
ATOM 1551 C CA . ASP B 1 65 ? -19.344 2.064 19.406 1 92.06 65 ASP B CA 1
ATOM 1552 C C . ASP B 1 65 ? -19.422 0.671 18.797 1 92.06 65 ASP B C 1
ATOM 1554 O O . ASP B 1 65 ? -20.156 -0.192 19.281 1 92.06 65 ASP B O 1
ATOM 1558 N N . ASP B 1 66 ? -18.719 0.482 17.672 1 91.5 66 ASP B N 1
ATOM 1559 C CA . ASP B 1 66 ? -18.578 -0.787 16.953 1 91.5 66 ASP B CA 1
ATOM 1560 C C . ASP B 1 66 ? -19.891 -1.199 16.297 1 91.5 66 ASP B C 1
ATOM 1562 O O . ASP B 1 66 ? -20.156 -2.391 16.125 1 91.5 66 ASP B O 1
ATOM 1566 N N . HIS B 1 67 ? -20.781 -0.157 16.109 1 94.75 67 HIS B N 1
ATOM 1567 C CA . HIS B 1 67 ? -21.891 -0.417 15.211 1 94.75 67 HIS B CA 1
ATOM 1568 C C . HIS B 1 67 ? -21.469 -0.329 13.75 1 94.75 67 HIS B C 1
ATOM 1570 O O . HIS B 1 67 ? -21.016 0.726 13.289 1 94.75 67 HIS B O 1
ATOM 1576 N N . CYS B 1 68 ? -21.672 -1.421 13.016 1 95.38 68 CYS B N 1
ATOM 1577 C CA . CYS B 1 68 ? -21.219 -1.49 11.633 1 95.38 68 CYS B CA 1
ATOM 1578 C C . CYS B 1 68 ? -22.203 -0.791 10.703 1 95.38 68 CYS B C 1
ATOM 1580 O O . CYS B 1 68 ? -23.406 -1.073 10.734 1 95.38 68 CYS B O 1
ATOM 1582 N N . VAL B 1 69 ? -21.719 0.107 9.922 1 95.81 69 VAL B N 1
ATOM 1583 C CA . VAL B 1 69 ? -22.594 0.863 9.031 1 95.81 69 VAL B CA 1
ATOM 1584 C C . VAL B 1 69 ? -22.453 0.331 7.605 1 95.81 69 VAL B C 1
ATOM 1586 O O . VAL B 1 69 ? -23.297 0.62 6.75 1 95.81 69 VAL B O 1
ATOM 1589 N N . PHE B 1 70 ? -21.422 -0.43 7.309 1 97 70 PHE B N 1
ATOM 1590 C CA . PHE B 1 70 ? -21.219 -0.963 5.969 1 97 70 PHE B CA 1
ATOM 1591 C C . PHE B 1 70 ? -20.328 -2.205 6.012 1 97 70 PHE B C 1
ATOM 1593 O O . PHE B 1 70 ? -19.391 -2.279 6.812 1 97 70 PHE B O 1
ATOM 1600 N N . GLU B 1 71 ? -20.656 -3.221 5.219 1 97.06 71 GLU B N 1
ATOM 1601 C CA . GLU B 1 71 ? -19.859 -4.434 5.066 1 97.06 71 GLU B CA 1
ATOM 1602 C C . GLU B 1 71 ? -19.766 -4.859 3.605 1 97.06 71 GLU B C 1
ATOM 1604 O O . GLU B 1 71 ? -20.766 -4.785 2.873 1 97.06 71 GLU B O 1
ATOM 1609 N N . VAL B 1 72 ? -18.625 -5.277 3.213 1 96.25 72 VAL B N 1
ATOM 1610 C CA . VAL B 1 72 ? -18.453 -5.797 1.86 1 96.25 72 VAL B CA 1
ATOM 1611 C C . VAL B 1 72 ? -17.641 -7.094 1.907 1 96.25 72 VAL B C 1
ATOM 1613 O O . VAL B 1 72 ? -16.703 -7.219 2.695 1 96.25 72 VAL B O 1
ATOM 1616 N N . ARG B 1 73 ? -18.031 -8.109 1.193 1 96.62 73 ARG B N 1
ATOM 1617 C CA . ARG B 1 73 ? -17.297 -9.344 0.937 1 96.62 73 ARG B CA 1
ATOM 1618 C C . ARG B 1 73 ? -17.203 -9.625 -0.56 1 96.62 73 ARG B C 1
ATOM 1620 O O . ARG B 1 73 ? -18.203 -9.531 -1.279 1 96.62 73 ARG B O 1
ATOM 1627 N N . LYS B 1 74 ? -16.078 -9.906 -1.006 1 95.56 74 LYS B N 1
ATOM 1628 C CA . LYS B 1 74 ? -15.945 -10.203 -2.43 1 95.56 74 LYS B CA 1
ATOM 1629 C C . LYS B 1 74 ? -14.766 -11.133 -2.688 1 95.56 74 LYS B C 1
ATOM 1631 O O . LYS B 1 74 ? -13.844 -11.203 -1.876 1 95.56 74 LYS B O 1
ATOM 1636 N N . GLN B 1 75 ? -14.891 -11.859 -3.803 1 94.56 75 GLN B N 1
ATOM 1637 C CA . GLN B 1 75 ? -13.781 -12.664 -4.297 1 94.56 75 GLN B CA 1
ATOM 1638 C C . GLN B 1 75 ? -12.797 -11.82 -5.105 1 94.56 75 GLN B C 1
ATOM 1640 O O . GLN B 1 75 ? -13.203 -10.891 -5.801 1 94.56 75 GLN B O 1
ATOM 1645 N N . VAL B 1 76 ? -11.539 -12.18 -4.898 1 92.94 76 VAL B N 1
ATOM 1646 C CA . VAL B 1 76 ? -10.523 -11.484 -5.691 1 92.94 76 VAL B CA 1
ATOM 1647 C C . VAL B 1 76 ? -9.602 -12.508 -6.352 1 92.94 76 VAL B C 1
ATOM 1649 O O . VAL B 1 76 ? -9.516 -13.656 -5.914 1 92.94 76 VAL B O 1
ATOM 1652 N N . THR B 1 77 ? -9.023 -12.078 -7.418 1 89.62 77 THR B N 1
ATOM 1653 C CA . THR B 1 77 ? -8.039 -12.891 -8.117 1 89.62 77 THR B CA 1
ATOM 1654 C C . THR B 1 77 ? -6.668 -12.227 -8.094 1 89.62 77 THR B C 1
ATOM 1656 O O . THR B 1 77 ? -6.559 -11.008 -8.25 1 89.62 77 THR B O 1
ATOM 1659 N N . ILE B 1 78 ? -5.699 -13.047 -7.844 1 87.75 78 ILE B N 1
ATOM 1660 C CA . ILE B 1 78 ? -4.32 -12.578 -7.953 1 87.75 78 ILE B CA 1
ATOM 1661 C C . ILE B 1 78 ? -3.711 -13.062 -9.266 1 87.75 78 ILE B C 1
ATOM 1663 O O . ILE B 1 78 ? -3.254 -14.211 -9.352 1 87.75 78 ILE B O 1
ATOM 1667 N N . SER B 1 79 ? -3.773 -12.219 -10.188 1 84.94 79 SER B N 1
ATOM 1668 C CA . SER B 1 79 ? -3.191 -12.516 -11.492 1 84.94 79 SER B CA 1
ATOM 1669 C C . SER B 1 79 ? -1.706 -12.172 -11.531 1 84.94 79 SER B C 1
ATOM 1671 O O . SER B 1 79 ? -1.186 -11.547 -10.602 1 84.94 79 SER B O 1
ATOM 1673 N N . ARG B 1 80 ? -1.134 -12.531 -12.594 1 83.62 80 ARG B N 1
ATOM 1674 C CA . ARG B 1 80 ? 0.269 -12.188 -12.789 1 83.62 80 ARG B CA 1
ATOM 1675 C C . ARG B 1 80 ? 0.468 -10.672 -12.773 1 83.62 80 ARG B C 1
ATOM 1677 O O . ARG B 1 80 ? 1.483 -10.18 -12.273 1 83.62 80 ARG B O 1
ATOM 1684 N N . GLU B 1 81 ? -0.494 -9.984 -13.281 1 86.56 81 GLU B N 1
ATOM 1685 C CA . GLU B 1 81 ? -0.464 -8.523 -13.258 1 86.56 81 GLU B CA 1
ATOM 1686 C C . GLU B 1 81 ? -0.478 -7.992 -11.828 1 86.56 81 GLU B C 1
ATOM 1688 O O . GLU B 1 81 ? 0.27 -7.07 -11.492 1 86.56 81 GLU B O 1
ATOM 1693 N N . LYS B 1 82 ? -1.236 -8.57 -11 1 88.19 82 LYS B N 1
ATOM 1694 C CA . LYS B 1 82 ? -1.303 -8.156 -9.609 1 88.19 82 LYS B CA 1
ATOM 1695 C C . LYS B 1 82 ? -0.01 -8.492 -8.867 1 88.19 82 LYS B C 1
ATOM 1697 O O . LYS B 1 82 ? 0.408 -7.758 -7.969 1 88.19 82 LYS B O 1
ATOM 1702 N N . GLU B 1 83 ? 0.533 -9.625 -9.273 1 88.12 83 GLU B N 1
ATOM 1703 C CA . GLU B 1 83 ? 1.837 -9.953 -8.703 1 88.12 83 GLU B CA 1
ATOM 1704 C C . GLU B 1 83 ? 2.871 -8.883 -9.047 1 88.12 83 GLU B C 1
ATOM 1706 O O . GLU B 1 83 ? 3.693 -8.516 -8.203 1 88.12 83 GLU B O 1
ATOM 1711 N N . GLY B 1 84 ? 2.83 -8.438 -10.305 1 90.25 84 GLY B N 1
ATOM 1712 C CA . GLY B 1 84 ? 3.693 -7.344 -10.703 1 90.25 84 GLY B CA 1
ATOM 1713 C C . GLY B 1 84 ? 3.467 -6.078 -9.898 1 90.25 84 GLY B C 1
ATOM 1714 O O . GLY B 1 84 ? 4.422 -5.402 -9.516 1 90.25 84 GLY B O 1
ATOM 1715 N N . ASP B 1 85 ? 2.234 -5.773 -9.625 1 90.75 85 ASP B N 1
ATOM 1716 C CA . ASP B 1 85 ? 1.891 -4.621 -8.797 1 90.75 85 ASP B CA 1
ATOM 1717 C C . ASP B 1 85 ? 2.49 -4.754 -7.395 1 90.75 85 ASP B C 1
ATOM 1719 O O . ASP B 1 85 ? 2.893 -3.758 -6.793 1 90.75 85 ASP B O 1
ATOM 1723 N N . MET B 1 86 ? 2.492 -5.977 -6.988 1 89.56 86 MET B N 1
ATOM 1724 C CA . MET B 1 86 ? 3.068 -6.207 -5.664 1 89.56 86 MET B CA 1
ATOM 1725 C C . MET B 1 86 ? 4.559 -5.879 -5.656 1 89.56 86 MET B C 1
ATOM 1727 O O . MET B 1 86 ? 5.055 -5.262 -4.711 1 89.56 86 MET B O 1
ATOM 1731 N N . VAL B 1 87 ? 5.211 -6.301 -6.66 1 93.31 87 VAL B N 1
ATOM 1732 C CA . VAL B 1 87 ? 6.641 -6.02 -6.738 1 93.31 87 VAL B CA 1
ATOM 1733 C C . VAL B 1 87 ? 6.867 -4.512 -6.801 1 93.31 87 VAL B C 1
ATOM 1735 O O . VAL B 1 87 ? 7.773 -3.986 -6.152 1 93.31 87 VAL B O 1
ATOM 1738 N N . GLU B 1 88 ? 6.062 -3.801 -7.539 1 93.69 88 GLU B N 1
ATOM 1739 C CA . GLU B 1 88 ? 6.113 -2.344 -7.605 1 93.69 88 GLU B CA 1
ATOM 1740 C C . GLU B 1 88 ? 5.891 -1.72 -6.23 1 93.69 88 GLU B C 1
ATOM 1742 O O . GLU B 1 88 ? 6.602 -0.793 -5.84 1 93.69 88 GLU B O 1
ATOM 1747 N N . LEU B 1 89 ? 4.953 -2.217 -5.547 1 91.38 89 LEU B N 1
ATOM 1748 C CA . LEU B 1 89 ? 4.664 -1.709 -4.207 1 91.38 89 LEU B CA 1
ATOM 1749 C C . LEU B 1 89 ? 5.848 -1.933 -3.275 1 91.38 89 LEU B C 1
ATOM 1751 O O . LEU B 1 89 ? 6.176 -1.063 -2.463 1 91.38 89 LEU B O 1
ATOM 1755 N N . LEU B 1 90 ? 6.43 -3.088 -3.383 1 91.62 90 LEU B N 1
ATOM 1756 C CA . LEU B 1 90 ? 7.609 -3.365 -2.574 1 91.62 90 LEU B CA 1
ATOM 1757 C C . LEU B 1 90 ? 8.719 -2.354 -2.859 1 91.62 90 LEU B C 1
ATOM 1759 O O . LEU B 1 90 ? 9.406 -1.907 -1.941 1 91.62 90 LEU B O 1
ATOM 1763 N N . ALA B 1 91 ? 8.883 -2.018 -4.086 1 94.94 91 ALA B N 1
ATOM 1764 C CA . ALA B 1 91 ? 9.867 -1 -4.453 1 94.94 91 ALA B CA 1
ATOM 1765 C C . ALA B 1 91 ? 9.531 0.343 -3.811 1 94.94 91 ALA B C 1
ATOM 1767 O O . ALA B 1 91 ? 10.414 1.033 -3.303 1 94.94 91 ALA B O 1
ATOM 1768 N N . LEU B 1 92 ? 8.266 0.705 -3.865 1 92.19 92 LEU B N 1
ATOM 1769 C CA . LEU B 1 92 ? 7.801 1.938 -3.238 1 92.19 92 LEU B CA 1
ATOM 1770 C C . LEU B 1 92 ? 8.094 1.933 -1.742 1 92.19 92 LEU B C 1
ATOM 1772 O O . LEU B 1 92 ? 8.648 2.9 -1.21 1 92.19 92 LEU B O 1
ATOM 1776 N N . ILE B 1 93 ? 7.77 0.879 -1.062 1 89.88 93 ILE B N 1
ATOM 1777 C CA . ILE B 1 93 ? 8 0.738 0.373 1 89.88 93 ILE B CA 1
ATOM 1778 C C . ILE B 1 93 ? 9.492 0.85 0.67 1 89.88 93 ILE B C 1
ATOM 1780 O O . ILE B 1 93 ? 9.891 1.543 1.608 1 89.88 93 ILE B O 1
ATOM 1784 N N . GLU B 1 94 ? 10.273 0.164 -0.108 1 91.5 94 GLU B N 1
ATOM 1785 C CA . GLU B 1 94 ? 11.727 0.255 0.034 1 91.5 94 GLU B CA 1
ATOM 1786 C C . GLU B 1 94 ? 12.203 1.698 -0.091 1 91.5 94 GLU B C 1
ATOM 1788 O O . GLU B 1 94 ? 13.062 2.143 0.673 1 91.5 94 GLU B O 1
ATOM 1793 N N . GLY B 1 95 ? 11.703 2.379 -1.068 1 93.44 95 GLY B N 1
ATOM 1794 C CA . GLY B 1 95 ? 12.047 3.781 -1.243 1 93.44 95 GLY B CA 1
ATOM 1795 C C . GLY B 1 95 ? 11.703 4.633 -0.037 1 93.44 95 GLY B C 1
ATOM 1796 O O . GLY B 1 95 ? 12.516 5.445 0.41 1 93.44 95 GLY B O 1
ATOM 1797 N N . LEU B 1 96 ? 10.578 4.465 0.502 1 88.81 96 LEU B N 1
ATOM 1798 C CA . LEU B 1 96 ? 10.141 5.23 1.664 1 88.81 96 LEU B CA 1
ATOM 1799 C C . LEU B 1 96 ? 10.969 4.871 2.893 1 88.81 96 LEU B C 1
ATOM 1801 O O . LEU B 1 96 ? 11.359 5.758 3.658 1 88.81 96 LEU B O 1
ATOM 1805 N N . ASN B 1 97 ? 11.203 3.629 3.039 1 88.19 97 ASN B N 1
ATOM 1806 C CA . ASN B 1 97 ? 12.055 3.201 4.145 1 88.19 97 ASN B CA 1
ATOM 1807 C C . ASN B 1 97 ? 13.445 3.822 4.051 1 88.19 97 ASN B C 1
ATOM 1809 O O . ASN B 1 97 ? 13.984 4.297 5.051 1 88.19 97 ASN B O 1
ATOM 1813 N N . THR B 1 98 ? 13.945 3.73 2.916 1 91.38 98 THR B N 1
ATOM 1814 C CA . THR B 1 98 ? 15.266 4.301 2.688 1 91.38 98 THR B CA 1
ATOM 1815 C C . THR B 1 98 ? 15.273 5.797 2.986 1 91.38 98 THR B C 1
ATOM 1817 O O . THR B 1 98 ? 16.203 6.305 3.623 1 91.38 98 THR B O 1
ATOM 1820 N N . ALA B 1 99 ? 14.297 6.516 2.523 1 91.12 99 ALA B N 1
ATOM 1821 C CA . ALA B 1 99 ? 14.18 7.949 2.787 1 91.12 99 ALA B CA 1
ATOM 1822 C C . ALA B 1 99 ? 14.148 8.234 4.285 1 91.12 99 ALA B C 1
ATOM 1824 O O . ALA B 1 99 ? 14.805 9.156 4.762 1 91.12 99 ALA B O 1
ATOM 1825 N N . VAL B 1 100 ? 13.406 7.469 5.027 1 86.56 100 VAL B N 1
ATOM 1826 C CA . VAL B 1 100 ? 13.32 7.609 6.477 1 86.56 100 VAL B CA 1
ATOM 1827 C C . VAL B 1 100 ? 14.703 7.395 7.098 1 86.56 100 VAL B C 1
ATOM 1829 O O . VAL B 1 100 ? 15.125 8.156 7.965 1 86.56 100 VAL B O 1
ATOM 1832 N N . GLU B 1 101 ? 15.312 6.324 6.617 1 88.06 101 GLU B N 1
ATOM 1833 C CA . GLU B 1 101 ? 16.625 5.988 7.148 1 88.06 101 GLU B CA 1
ATOM 1834 C C . GLU B 1 101 ? 17.625 7.113 6.883 1 88.06 101 GLU B C 1
ATOM 1836 O O . GLU B 1 101 ? 18.547 7.336 7.684 1 88.06 101 GLU B O 1
ATOM 1841 N N . LEU B 1 102 ? 17.438 7.824 5.828 1 91.62 102 LEU B N 1
ATOM 1842 C CA . LEU B 1 102 ? 18.328 8.922 5.457 1 91.62 102 LEU B CA 1
ATOM 1843 C C . LEU B 1 102 ? 17.953 10.203 6.191 1 91.62 102 LEU B C 1
ATOM 1845 O O . LEU B 1 102 ? 18.656 11.211 6.09 1 91.62 102 LEU B O 1
ATOM 1849 N N . GLY B 1 103 ? 16.844 10.18 6.855 1 87.56 103 GLY B N 1
ATOM 1850 C CA . GLY B 1 103 ? 16.406 11.336 7.617 1 87.56 103 GLY B CA 1
ATOM 1851 C C . GLY B 1 103 ? 15.688 12.367 6.77 1 87.56 103 GLY B C 1
ATOM 1852 O O . GLY B 1 103 ? 15.609 13.539 7.148 1 87.56 103 GLY B O 1
ATOM 1853 N N . ILE B 1 104 ? 15.234 12.039 5.68 1 87.94 104 ILE B N 1
ATOM 1854 C CA . ILE B 1 104 ? 14.516 12.953 4.793 1 87.94 104 ILE B CA 1
ATOM 1855 C C . ILE B 1 104 ? 13.109 13.195 5.336 1 87.94 104 ILE B C 1
ATOM 1857 O O . ILE B 1 104 ? 12.406 12.25 5.699 1 87.94 104 ILE B O 1
ATOM 1861 N N . LYS B 1 105 ? 12.648 14.414 5.273 1 83.06 105 LYS B N 1
ATOM 1862 C CA . LYS B 1 105 ? 11.391 14.766 5.926 1 83.06 105 LYS B CA 1
ATOM 1863 C C . LYS B 1 105 ? 10.305 15.062 4.895 1 83.06 105 LYS B C 1
ATOM 1865 O O . LYS B 1 105 ? 9.117 14.977 5.203 1 83.06 105 LYS B O 1
ATOM 1870 N N . ARG B 1 106 ? 10.734 15.531 3.711 1 84.38 106 ARG B N 1
ATOM 1871 C CA . ARG B 1 106 ? 9.789 15.844 2.646 1 84.38 106 ARG B CA 1
ATOM 1872 C C . ARG B 1 106 ? 10.102 15.055 1.383 1 84.38 106 ARG B C 1
ATOM 1874 O O . ARG B 1 106 ? 11.227 15.094 0.878 1 84.38 106 ARG B O 1
ATOM 1881 N N . VAL B 1 107 ? 9.062 14.352 0.875 1 87.81 107 VAL B N 1
ATOM 1882 C CA . VAL B 1 107 ? 9.312 13.445 -0.238 1 87.81 107 VAL B CA 1
ATOM 1883 C C . VAL B 1 107 ? 8.25 13.633 -1.314 1 87.81 107 VAL B C 1
ATOM 1885 O O . VAL B 1 107 ? 7.062 13.75 -1.005 1 87.81 107 VAL B O 1
ATOM 1888 N N . HIS B 1 108 ? 8.719 13.789 -2.523 1 88.69 108 HIS B N 1
ATOM 1889 C CA . HIS B 1 108 ? 7.871 13.617 -3.699 1 88.69 108 HIS B CA 1
ATOM 1890 C C . HIS B 1 108 ? 8.016 12.219 -4.289 1 88.69 108 HIS B C 1
ATOM 1892 O O . HIS B 1 108 ? 9.094 11.852 -4.77 1 88.69 108 HIS B O 1
ATOM 1898 N N . ILE B 1 109 ? 6.98 11.422 -4.227 1 90.75 109 ILE B N 1
ATOM 1899 C CA . ILE B 1 109 ? 6.984 10.078 -4.793 1 90.75 109 ILE B CA 1
ATOM 1900 C C . ILE B 1 109 ? 6.562 10.133 -6.262 1 90.75 109 ILE B C 1
ATOM 1902 O O . ILE B 1 109 ? 5.449 10.562 -6.578 1 90.75 109 ILE B O 1
ATOM 1906 N N . LEU B 1 110 ? 7.41 9.727 -7.082 1 92.12 110 LEU B N 1
ATOM 1907 C CA . LEU B 1 110 ? 7.094 9.688 -8.5 1 92.12 110 LEU B CA 1
ATOM 1908 C C . LEU B 1 110 ? 6.641 8.297 -8.922 1 92.12 110 LEU B C 1
ATOM 1910 O O . LEU B 1 110 ? 7.457 7.375 -9.016 1 92.12 110 LEU B O 1
ATOM 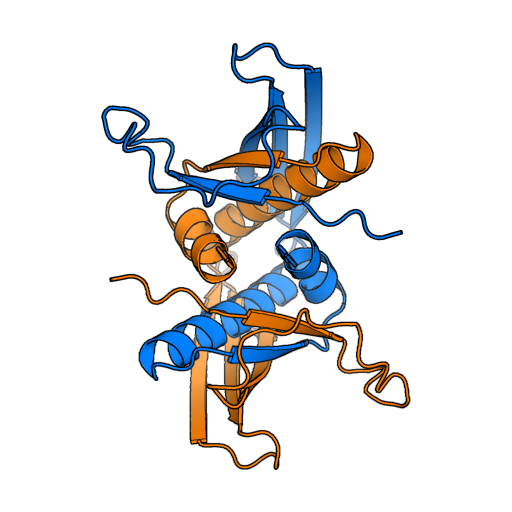1914 N N . CYS B 1 111 ? 5.41 8.188 -9.227 1 90.56 111 CYS B N 1
ATOM 1915 C CA . CYS B 1 111 ? 4.82 6.883 -9.516 1 90.56 111 CYS B CA 1
ATOM 1916 C C . CYS B 1 111 ? 4.355 6.801 -10.961 1 90.56 111 CYS B C 1
ATOM 1918 O O . CYS B 1 111 ? 3.564 7.633 -11.414 1 90.56 111 CYS B O 1
ATOM 1920 N N . ASP B 1 112 ? 4.82 5.809 -11.703 1 89.94 112 ASP B N 1
ATOM 1921 C CA . ASP B 1 112 ? 4.426 5.652 -13.102 1 89.94 112 ASP B CA 1
ATOM 1922 C C . ASP B 1 112 ? 3.521 4.438 -13.281 1 89.94 112 ASP B C 1
ATOM 1924 O O . ASP B 1 112 ? 3.098 4.137 -14.406 1 89.94 112 ASP B O 1
ATOM 1928 N N . ASN B 1 113 ? 3.244 3.725 -12.305 1 90.25 113 ASN B N 1
ATOM 1929 C CA . ASN B 1 113 ? 2.338 2.58 -12.344 1 90.25 113 ASN B CA 1
ATOM 1930 C C . ASN B 1 113 ? 0.932 2.965 -11.891 1 90.25 113 ASN B C 1
ATOM 1932 O O . ASN B 1 113 ? 0.737 3.381 -10.75 1 90.25 113 ASN B O 1
ATOM 1936 N N . TYR B 1 114 ? 0.02 2.768 -12.727 1 87.81 114 TYR B N 1
ATOM 1937 C CA . TYR B 1 114 ? -1.337 3.252 -12.492 1 87.81 114 TYR B CA 1
ATOM 1938 C C . TYR B 1 114 ? -1.961 2.576 -11.281 1 87.81 114 TYR B C 1
ATOM 1940 O O . TYR B 1 114 ? -2.521 3.244 -10.406 1 87.81 114 TYR B O 1
ATOM 1948 N N . SER B 1 115 ? -1.896 1.293 -11.227 1 87.81 115 SER B N 1
ATOM 1949 C CA . SER B 1 115 ? -2.521 0.56 -10.133 1 87.81 115 SER B CA 1
ATOM 1950 C C . SER B 1 115 ? -1.917 0.951 -8.789 1 87.81 115 SER B C 1
ATOM 1952 O O . SER B 1 115 ? -2.643 1.201 -7.824 1 87.81 115 SER B O 1
ATOM 1954 N N . VAL B 1 116 ? -0.649 1.047 -8.75 1 89.19 116 VAL B N 1
ATOM 1955 C CA . VAL B 1 116 ? 0.044 1.396 -7.512 1 89.19 116 VAL B CA 1
ATOM 1956 C C . VAL B 1 116 ? -0.266 2.844 -7.137 1 89.19 116 VAL B C 1
ATOM 1958 O O . VAL B 1 116 ? -0.442 3.162 -5.957 1 89.19 116 VAL B O 1
ATOM 1961 N N . TYR B 1 117 ? -0.371 3.684 -8.156 1 87.69 117 TYR B N 1
ATOM 1962 C CA . TYR B 1 117 ? -0.778 5.059 -7.902 1 87.69 117 TYR B CA 1
ATOM 1963 C C . TYR B 1 117 ? -2.145 5.109 -7.227 1 87.69 117 TYR B C 1
ATOM 1965 O O . TYR B 1 117 ? -2.326 5.816 -6.23 1 87.69 117 TYR B O 1
ATOM 1973 N N . ARG B 1 118 ? -2.992 4.395 -7.738 1 82.31 118 ARG B N 1
ATOM 1974 C CA . ARG B 1 118 ? -4.352 4.367 -7.203 1 82.31 118 ARG B CA 1
ATOM 1975 C C . ARG B 1 118 ? -4.363 3.842 -5.77 1 82.31 118 ARG B C 1
ATOM 1977 O O . ARG B 1 118 ? -5.051 4.391 -4.906 1 82.31 118 ARG B O 1
ATOM 1984 N N . TYR B 1 119 ? -3.555 2.785 -5.52 1 80.94 119 TYR B N 1
ATOM 1985 C CA . TYR B 1 119 ? -3.453 2.221 -4.176 1 80.94 119 TYR B CA 1
ATOM 1986 C C . TYR B 1 119 ? -2.898 3.244 -3.195 1 80.94 119 TYR B C 1
ATOM 1988 O O . TYR B 1 119 ? -3.408 3.385 -2.08 1 80.94 119 TYR B O 1
ATOM 1996 N N . SER B 1 120 ? -1.927 3.949 -3.631 1 81.75 120 SER B N 1
ATOM 1997 C CA . SER B 1 120 ? -1.162 4.805 -2.729 1 81.75 120 SER B CA 1
ATOM 1998 C C . SER B 1 120 ? -1.893 6.117 -2.459 1 81.75 120 SER B C 1
ATOM 2000 O O . SER B 1 120 ? -1.744 6.707 -1.387 1 81.75 120 SER B O 1
ATOM 2002 N N . LYS B 1 121 ? -2.674 6.527 -3.459 1 76.44 121 LYS B N 1
ATOM 2003 C CA . LYS B 1 121 ? -3.434 7.766 -3.324 1 76.44 121 LYS B CA 1
ATOM 2004 C C . LYS B 1 121 ? -4.43 7.68 -2.172 1 76.44 121 LYS B C 1
ATOM 2006 O O . LYS B 1 121 ? -4.719 8.68 -1.516 1 76.44 121 LYS B O 1
ATOM 2011 N N . GLN B 1 122 ? -4.871 6.547 -1.903 1 73.06 122 GLN B N 1
ATOM 2012 C CA . GLN B 1 122 ? -5.875 6.34 -0.867 1 73.06 122 GLN B CA 1
ATOM 2013 C C . GLN B 1 122 ? -5.281 6.527 0.524 1 73.06 122 GLN B C 1
ATOM 2015 O O . GLN B 1 122 ? -6.008 6.773 1.489 1 73.06 122 GLN B O 1
ATOM 2020 N N . PHE B 1 123 ? -3.986 6.496 0.578 1 70.12 123 PHE B N 1
ATOM 2021 C CA . PHE B 1 123 ? -3.32 6.641 1.866 1 70.12 123 PHE B CA 1
ATOM 2022 C C . PHE B 1 123 ? -2.875 8.078 2.088 1 70.12 123 PHE B C 1
ATOM 2024 O O . PHE B 1 123 ? -2.404 8.43 3.172 1 70.12 123 PHE B O 1
ATOM 2031 N N . GLN B 1 124 ? -2.896 8.828 0.976 1 59 124 GLN B N 1
ATOM 2032 C CA . GLN B 1 124 ? -2.416 10.203 1.097 1 59 124 GLN B CA 1
ATOM 2033 C C . GLN B 1 124 ? -3.307 11.016 2.031 1 59 124 GLN B C 1
ATOM 2035 O O . GLN B 1 124 ? -4.531 11.008 1.892 1 59 124 GLN B O 1
ATOM 2040 N N . VAL B 1 125 ? -2.775 11.32 3.244 1 48.97 125 VAL B N 1
ATOM 2041 C CA . VAL B 1 125 ? -3.475 12.219 4.16 1 48.97 125 VAL B CA 1
ATOM 2042 C C . VAL B 1 125 ? -2.965 13.648 3.977 1 48.97 125 VAL B C 1
ATOM 2044 O O . VAL B 1 125 ? -1.756 13.891 4.02 1 48.97 125 VAL B O 1
ATOM 2047 N N . CYS B 1 126 ? -3.381 14.305 2.977 1 43.06 126 CYS B N 1
ATOM 2048 C CA . CYS B 1 126 ? -2.877 15.672 2.895 1 43.06 126 CYS B CA 1
ATOM 2049 C C . CYS B 1 126 ? -3.623 16.594 3.859 1 43.06 126 CYS B C 1
ATOM 2051 O O . CYS B 1 126 ? -4.852 16.562 3.912 1 43.06 126 CYS B O 1
ATOM 2053 N N . LEU B 1 127 ? -2.938 16.859 5.051 1 36.94 127 LEU B N 1
ATOM 2054 C CA . LEU B 1 127 ? -3.471 17.953 5.852 1 36.94 127 LEU B CA 1
ATOM 2055 C C . LEU B 1 127 ? -3.705 19.188 4.988 1 36.94 127 LEU B C 1
ATOM 2057 O O . LEU B 1 127 ? -2.93 19.469 4.07 1 36.94 127 LEU B O 1
#

Radius of gyration: 18.48 Å; Cα contacts (8 Å, |Δi|>4): 498; chains: 2; bounding box: 44×49×45 Å

pLDDT: mean 77.88, std 20.15, range [29.28, 97.88]

Sequence (254 aa):
MGITFSCLTLVKFDKIERENKRRHIQKVPEEYEPFKVYFKGLLTNDHETVETSFGGIGVAICDMDDHCVFEVRKQVTISREKEGDMVELLALIEGLNTAVELGIKRVHILCDNYSVYRYSKQFQVCLMGITFSCLTLVKFDKIERENKRRHIQKVPEEYEPFKVYFKGLLTNDHETVETSFGGIGVAICDMDDHCVFEVRKQVTISREKEGDMVELLALIEGLNTAVELGIKRVHILCDNYSVYRYSKQFQVCL

Secondary structure (DSSP, 8-state):
----BSEEEEEESGGGSS-----------TTS--EEEEEEE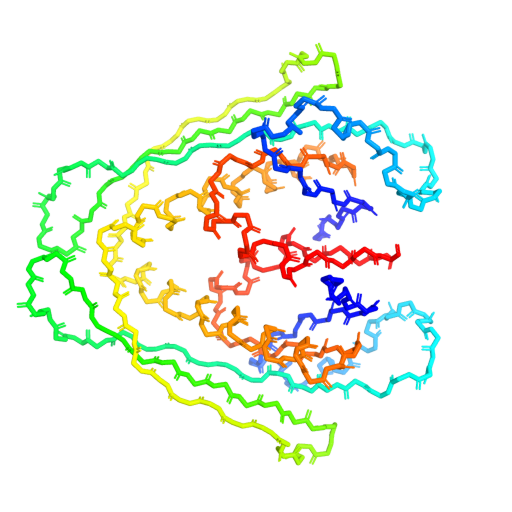EEEEEEEETTEEEEEEEEEEE-TT--EEEEEEEEEEE-HHHHHHHHHHHHHHHHHHHHHHTT--EEEEEE--HHHHHHHHTT-B--/-----SEEEEEESGGGSS-----------TTS--EEEEEEEEEEEEEEETTEEEEEEEEEEE-TT--EEEEEEEEEEE-HHHHHHHHHHHHHHHHHHHHHHTT--EEEEEE--HHHHHHHHTT----

Solvent-accessible surface area (backbone atoms only — not comparable to full-atom values): 13947 Å² total; per-residue (Å²): 130,82,69,59,32,71,38,72,43,84,40,60,43,82,60,60,64,76,66,72,62,73,61,80,65,57,86,57,77,80,82,61,76,52,30,34,37,38,51,42,30,42,59,46,90,54,61,81,43,86,58,31,39,35,28,39,28,31,25,37,33,16,40,84,84,67,52,70,79,46,75,50,73,47,79,45,73,43,38,60,67,52,51,28,46,47,37,30,46,50,14,44,49,50,36,50,50,49,38,39,74,70,64,53,42,27,37,38,35,45,37,76,48,66,69,54,43,58,59,51,55,72,48,45,42,61,112,129,84,70,59,32,72,38,72,43,83,40,61,42,80,65,59,63,77,70,71,63,75,63,80,64,58,87,57,77,76,81,60,76,50,29,34,35,40,51,43,29,42,58,45,89,54,60,81,45,87,58,32,40,36,28,40,29,31,26,38,33,19,40,84,85,66,51,68,80,48,74,50,75,48,80,45,72,44,38,62,68,51,51,29,47,47,36,31,47,51,13,46,49,51,37,50,52,50,38,40,74,70,64,52,42,27,38,38,38,45,37,76,48,66,69,53,44,58,59,51,56,72,50,45,40,63,112

Nearest PDB structures (foldseek):
  6gf7-assembly1_B  TM=6.531E-01  e=6.339E-01  Gallus gallus
  3fzx-assembly1_A-2  TM=6.094E-01  e=9.211E-01  Bacteroides fragilis NCTC 9343
  2n8x-assembly1_A  TM=3.960E-01  e=1.513E-01  Pseudomonas aeruginosa PAO1
  4fvs-assembly3_C  TM=5.916E-01  e=2.656E+00  Parabacteroides distasonis ATCC 8503
  7ksf-assembly1_A  TM=3.007E-01  e=7.641E-01  Eastern chimpanzee simian foamy virus

Organism: Artemisia annua (NCBI:txid35608)

InterPro domains:
  IPR002156 Ribonuclease H domain [PF13456] (51-121)
  IPR036397 Ribonuclease H superfamily [G3DSA:3.30.420.10] (34-125)